Protein AF-A0A6A6E5F9-F1 (afdb_monomer_lite)

InterPro domains:
  IPR011333 SKP1/BTB/POZ domain superfamily [G3DSA:3.30.710.10] (139-233)
  IPR011333 SKP1/BTB/POZ domain superfamily [SSF54695] (147-210)

pLDDT: mean 88.62, std 12.15, range [47.53, 98.0]

Radius of gyration: 28.06 Å; chains: 1; bounding box: 71×44×80 Å

Organism: NCBI:txid1314779

Foldseek 3Di:
DCQADAKFWEQEEQVSPDIDIDRLSLLVVQAVLSVVLLVLLVLVLVLVVVLVVLLVQLVCLAPPNDDLVVNLVRLLVSLLCCQPPRSDVVCNCVSQVVQDDPDDDRNVSSNVVSVVDDSVVSNVNSVVNSVSSVVVVVVLVVVLQVDQSSQVSVSYGYYYPADPLLVVQVRCCSVPVDRDDPALLSLLSNLVVCVVSRRVVSNVVSVVVLLVLLVVLLVVCVVVVHAPVCLQPDPPPPPPPDPDPNVRSSRSNNSLVCSLVVDPPDDPSSVVSNVVSVVVD

Structure (mmCIF, N/CA/C/O backbone):
data_AF-A0A6A6E5F9-F1
#
_entry.id   AF-A0A6A6E5F9-F1
#
loop_
_atom_site.group_PDB
_atom_site.id
_atom_site.type_symbol
_atom_site.label_atom_id
_atom_site.label_alt_id
_atom_site.label_comp_id
_atom_site.label_asym_id
_atom_site.label_entity_id
_atom_site.label_seq_id
_atom_site.pdbx_PDB_ins_code
_atom_site.Cartn_x
_atom_site.Cartn_y
_atom_site.Cartn_z
_atom_site.occupancy
_atom_site.B_iso_or_equiv
_atom_site.auth_seq_id
_atom_site.auth_comp_id
_atom_site.auth_asym_id
_atom_site.auth_atom_id
_atom_site.pdbx_PDB_model_num
ATOM 1 N N . ARG A 1 1 ? -0.246 26.195 3.063 1.00 51.31 1 ARG A N 1
ATOM 2 C CA . ARG A 1 1 ? 0.914 25.319 2.743 1.00 51.31 1 ARG A CA 1
ATOM 3 C C . ARG A 1 1 ? 0.434 24.239 1.773 1.00 51.31 1 ARG A C 1
ATOM 5 O O . ARG A 1 1 ? -0.506 23.540 2.115 1.00 51.31 1 ARG A O 1
ATOM 12 N N . LEU A 1 2 ? 1.016 24.137 0.573 1.00 50.72 2 LEU A N 1
ATOM 13 C CA . LEU A 1 2 ? 0.647 23.155 -0.465 1.00 50.72 2 LEU A CA 1
ATOM 14 C C . LEU A 1 2 ? 1.204 21.756 -0.115 1.00 50.72 2 LEU A C 1
ATOM 16 O O . LEU A 1 2 ? 2.227 21.348 -0.656 1.00 50.72 2 LEU A O 1
ATOM 20 N N . LEU A 1 3 ? 0.565 21.048 0.822 1.00 60.28 3 LEU A N 1
ATOM 21 C CA . LEU A 1 3 ? 0.922 19.682 1.262 1.00 60.28 3 LEU A CA 1
ATOM 22 C C . LEU A 1 3 ? 0.335 18.582 0.346 1.00 60.28 3 LEU A C 1
ATOM 24 O O . LEU A 1 3 ? -0.065 17.528 0.824 1.00 60.28 3 LEU A O 1
ATOM 28 N N . GLN A 1 4 ? 0.201 18.839 -0.957 1.00 73.69 4 GLN A N 1
ATOM 29 C CA . GLN A 1 4 ? -0.592 17.991 -1.862 1.00 73.69 4 GLN A CA 1
ATOM 30 C C . GLN A 1 4 ? 0.088 17.806 -3.222 1.00 73.69 4 GLN A C 1
ATOM 32 O O . GLN A 1 4 ? -0.468 18.154 -4.260 1.00 73.69 4 GLN A O 1
ATOM 37 N N . LYS A 1 5 ? 1.343 17.343 -3.234 1.00 80.50 5 LYS A N 1
ATOM 38 C CA . LYS A 1 5 ? 2.088 17.165 -4.496 1.00 80.50 5 LYS A CA 1
ATOM 39 C C . LYS A 1 5 ? 2.158 15.714 -4.937 1.00 80.50 5 LYS A C 1
ATOM 41 O O . LYS A 1 5 ? 2.185 15.460 -6.140 1.00 80.50 5 LYS A O 1
ATOM 46 N N . THR A 1 6 ? 2.193 14.781 -3.990 1.00 88.81 6 THR A N 1
ATOM 47 C CA . THR A 1 6 ? 2.468 13.382 -4.306 1.00 88.81 6 THR A CA 1
ATOM 48 C C . THR A 1 6 ? 1.309 12.497 -3.885 1.00 88.81 6 THR A C 1
ATOM 50 O O . THR A 1 6 ? 1.035 12.335 -2.699 1.00 88.81 6 THR A O 1
ATOM 53 N N . GLU A 1 7 ? 0.630 11.910 -4.868 1.00 94.25 7 GLU A N 1
ATOM 54 C CA . GLU A 1 7 ? -0.464 10.973 -4.628 1.00 94.25 7 GLU A CA 1
ATOM 55 C C . GLU A 1 7 ? 0.044 9.532 -4.516 1.00 94.25 7 GLU A C 1
ATOM 57 O O . GLU A 1 7 ? 0.772 9.027 -5.377 1.00 94.25 7 GLU A O 1
ATOM 62 N N . HIS A 1 8 ? -0.426 8.833 -3.485 1.00 95.44 8 HIS A N 1
ATOM 63 C CA . HIS A 1 8 ? -0.184 7.413 -3.256 1.00 95.44 8 HIS A CA 1
ATOM 64 C C . HIS A 1 8 ? -1.493 6.642 -3.242 1.00 95.44 8 HIS A C 1
ATOM 66 O O . HIS A 1 8 ? -2.516 7.106 -2.745 1.00 95.44 8 HIS A O 1
ATOM 72 N N . THR A 1 9 ? -1.468 5.422 -3.778 1.00 97.56 9 THR A N 1
ATOM 73 C CA . THR A 1 9 ? -2.647 4.551 -3.766 1.00 97.56 9 THR A CA 1
ATOM 74 C C . THR A 1 9 ? -2.613 3.626 -2.551 1.00 97.56 9 THR A C 1
ATOM 76 O O . THR A 1 9 ? -1.804 2.698 -2.500 1.00 97.56 9 THR A O 1
ATOM 79 N N . ILE A 1 10 ? -3.541 3.794 -1.613 1.00 97.62 10 ILE A N 1
ATOM 80 C CA . ILE A 1 10 ? -3.857 2.755 -0.631 1.00 97.62 10 ILE A CA 1
ATOM 81 C C . ILE A 1 10 ? -4.600 1.630 -1.348 1.00 97.62 10 ILE A C 1
ATOM 83 O O . ILE A 1 10 ? -5.617 1.862 -1.997 1.00 97.62 10 ILE A O 1
ATOM 87 N N . VAL A 1 11 ? -4.108 0.404 -1.220 1.00 97.44 11 VAL A N 1
ATOM 88 C CA . VAL A 1 11 ? -4.733 -0.818 -1.724 1.00 97.44 11 VAL A CA 1
ATOM 89 C C . VAL A 1 11 ? -5.117 -1.688 -0.531 1.00 97.44 11 VAL A C 1
ATOM 91 O O . VAL A 1 11 ? -4.255 -2.039 0.271 1.00 97.44 11 VAL A O 1
ATOM 94 N N . TYR A 1 12 ? -6.395 -2.046 -0.418 1.00 97.31 12 TYR A N 1
ATOM 95 C CA . TYR A 1 12 ? -6.938 -2.692 0.782 1.00 97.31 12 TYR A CA 1
ATOM 96 C C . TYR A 1 12 ? -8.014 -3.741 0.461 1.00 97.31 12 TYR A C 1
ATOM 98 O O . TYR A 1 12 ? -8.420 -3.920 -0.694 1.00 97.31 12 TYR A O 1
ATOM 106 N N . GLY A 1 13 ? -8.473 -4.441 1.501 1.00 96.00 13 GLY A N 1
ATOM 107 C CA . GLY A 1 13 ? -9.420 -5.553 1.416 1.00 96.00 13 GLY A CA 1
ATOM 108 C C . GLY A 1 13 ? -8.744 -6.921 1.228 1.00 96.00 13 GLY A C 1
ATOM 109 O O . GLY A 1 13 ? -7.537 -6.991 0.992 1.00 96.00 13 GLY A O 1
ATOM 110 N N . PRO A 1 14 ? -9.512 -8.023 1.322 1.00 92.69 14 PRO A N 1
ATOM 111 C CA . PRO A 1 14 ? -8.966 -9.385 1.303 1.00 92.69 14 PRO A CA 1
ATOM 112 C C . PRO A 1 14 ? -8.287 -9.745 -0.026 1.00 92.69 14 PRO A C 1
ATOM 114 O O . PRO A 1 14 ? -7.322 -10.501 -0.050 1.00 92.69 14 PRO A O 1
ATOM 117 N N . ASP A 1 15 ? -8.750 -9.173 -1.139 1.00 93.31 15 ASP A N 1
ATOM 118 C CA . ASP A 1 15 ? -8.221 -9.428 -2.480 1.00 93.31 15 ASP A CA 1
ATOM 119 C C . ASP A 1 15 ? -7.336 -8.293 -3.026 1.00 93.31 15 ASP A C 1
ATOM 121 O O . ASP A 1 15 ? -6.855 -8.372 -4.164 1.00 93.31 15 ASP A O 1
ATOM 125 N N . LEU A 1 16 ? -7.109 -7.240 -2.227 1.00 93.75 16 LEU A N 1
ATOM 126 C CA . LEU A 1 16 ? -6.346 -6.047 -2.604 1.00 93.75 16 LEU A CA 1
ATOM 127 C C . LEU A 1 16 ? -6.830 -5.424 -3.932 1.00 93.75 16 LEU A C 1
ATOM 129 O O . LEU A 1 16 ? -6.024 -4.935 -4.736 1.00 93.75 16 LEU A O 1
ATOM 133 N N . LYS A 1 17 ? -8.142 -5.477 -4.211 1.00 95.44 17 LYS A N 1
ATOM 134 C CA . LYS A 1 17 ? -8.734 -4.838 -5.400 1.00 95.44 17 LYS A CA 1
ATOM 135 C C . LYS A 1 17 ? -9.235 -3.425 -5.135 1.00 95.44 17 LYS A C 1
ATO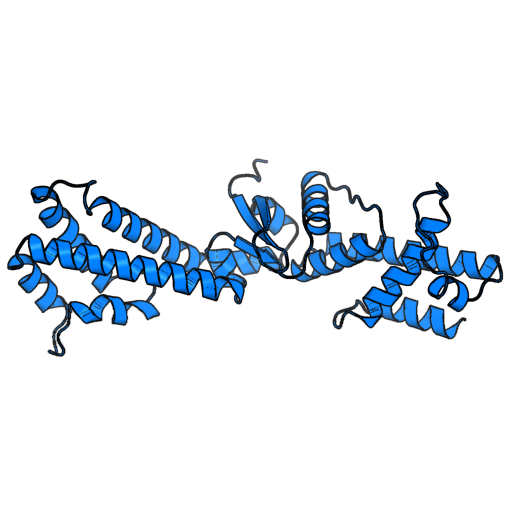M 137 O O . LYS A 1 17 ? -9.228 -2.614 -6.065 1.00 95.44 17 LYS A O 1
ATOM 142 N N . LYS A 1 18 ? -9.641 -3.121 -3.899 1.00 97.06 18 LYS A N 1
ATOM 143 C CA . LYS A 1 18 ? -10.125 -1.790 -3.520 1.00 97.06 18 LYS A CA 1
ATOM 144 C C . LYS A 1 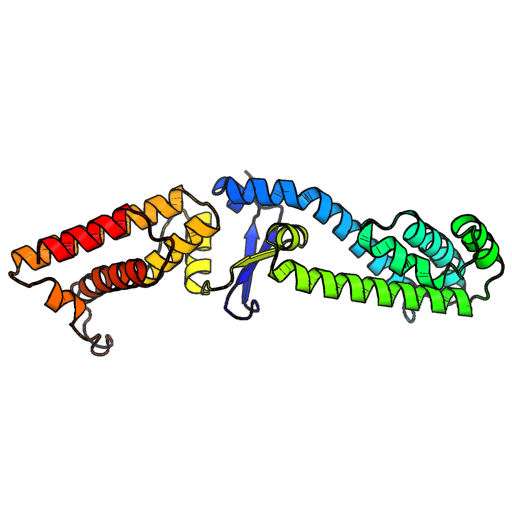18 ? -8.960 -0.814 -3.414 1.00 97.06 18 LYS A C 1
ATOM 146 O O . LYS A 1 18 ? -7.848 -1.197 -3.046 1.00 97.06 18 LYS A O 1
ATOM 151 N N . LYS A 1 19 ? -9.213 0.436 -3.799 1.00 97.75 19 LYS A N 1
ATOM 152 C CA . LYS A 1 19 ? -8.200 1.487 -3.879 1.00 97.75 19 LYS A CA 1
ATOM 153 C C . LYS A 1 19 ? -8.733 2.797 -3.329 1.00 97.75 19 LYS A C 1
ATOM 155 O O . LYS A 1 19 ? -9.915 3.086 -3.485 1.00 97.75 19 LYS A O 1
ATOM 160 N N . HIS A 1 20 ? -7.847 3.582 -2.740 1.00 97.56 20 HIS A N 1
ATOM 161 C CA . HIS A 1 20 ? -8.100 4.967 -2.371 1.00 97.56 20 HIS A CA 1
ATOM 162 C C . HIS A 1 20 ? -6.826 5.783 -2.601 1.00 97.56 20 HIS A C 1
ATOM 164 O O . HIS A 1 20 ? -5.734 5.243 -2.433 1.00 97.56 20 HIS A O 1
ATOM 170 N N . MET A 1 21 ? -6.944 7.039 -3.026 1.00 97.00 21 MET A N 1
ATOM 171 C CA . MET A 1 21 ? -5.784 7.914 -3.228 1.00 97.00 21 MET A CA 1
ATOM 172 C C . MET A 1 21 ? -5.605 8.821 -2.016 1.00 97.00 21 MET A C 1
ATOM 174 O O . MET A 1 21 ? -6.587 9.306 -1.465 1.00 97.00 21 MET A O 1
ATOM 178 N N . ILE A 1 22 ? -4.361 9.029 -1.597 1.00 96.19 22 ILE A N 1
ATOM 179 C CA . ILE A 1 22 ? -4.008 9.925 -0.495 1.00 96.19 22 ILE A CA 1
ATOM 180 C C . ILE A 1 22 ? -2.794 10.765 -0.862 1.00 96.19 22 ILE A C 1
ATOM 182 O O . ILE A 1 22 ? -1.966 10.326 -1.658 1.00 96.19 22 ILE A O 1
ATOM 186 N N . HIS A 1 23 ? -2.650 11.924 -0.228 1.00 95.88 23 HIS A N 1
ATOM 187 C CA . HIS A 1 23 ? -1.420 12.701 -0.313 1.00 95.88 23 HIS A CA 1
ATOM 188 C C . HIS A 1 23 ? -0.379 12.146 0.658 1.00 95.88 23 HIS A C 1
ATOM 190 O O . HIS A 1 23 ? -0.657 11.966 1.848 1.00 95.88 23 HIS A O 1
ATOM 196 N N . LEU A 1 24 ? 0.817 11.874 0.138 1.00 93.62 24 LEU A N 1
ATOM 197 C CA . LEU A 1 24 ? 1.932 11.334 0.907 1.00 93.62 24 LEU A CA 1
ATOM 198 C C . LEU A 1 24 ? 2.290 12.228 2.082 1.00 93.62 24 LEU A C 1
ATOM 200 O O . LEU A 1 24 ? 2.506 11.752 3.192 1.00 93.62 24 LEU A O 1
ATOM 204 N N . GLU A 1 25 ? 2.370 13.525 1.807 1.00 94.69 25 GLU A N 1
ATOM 205 C CA . GLU A 1 25 ? 2.832 14.514 2.763 1.00 94.69 25 GLU A CA 1
ATOM 206 C C . GLU A 1 25 ? 1.919 14.515 3.991 1.00 94.69 25 GLU A C 1
ATOM 208 O O . GLU A 1 25 ? 2.408 14.530 5.115 1.00 94.69 25 GLU A O 1
ATOM 213 N N . LEU A 1 26 ? 0.606 14.378 3.775 1.00 95.06 26 LEU A N 1
ATOM 214 C CA . LEU A 1 26 ? -0.374 14.279 4.850 1.00 95.06 26 LEU A CA 1
ATOM 215 C C . LEU A 1 26 ? -0.167 13.016 5.694 1.00 95.06 26 LEU A C 1
ATOM 217 O O . LEU A 1 26 ? -0.166 13.095 6.916 1.00 95.06 26 LEU A O 1
ATOM 221 N N . LEU A 1 27 ? 0.055 11.856 5.068 1.00 95.75 27 LEU A N 1
ATOM 222 C CA . LEU A 1 27 ? 0.295 10.615 5.811 1.00 95.75 27 LEU A CA 1
ATOM 223 C C . LEU A 1 27 ? 1.588 10.668 6.626 1.00 95.75 27 LEU A C 1
ATOM 225 O O . LEU A 1 27 ? 1.595 10.252 7.781 1.00 95.75 27 LEU A O 1
ATOM 229 N N . CYS A 1 28 ? 2.668 11.186 6.045 1.00 96.25 28 CYS A N 1
ATOM 230 C CA . CYS A 1 28 ? 3.950 11.301 6.733 1.00 96.25 28 CYS A CA 1
ATOM 231 C C . CYS A 1 28 ? 3.922 12.337 7.864 1.00 96.25 28 CYS A C 1
ATOM 233 O O . CYS A 1 28 ? 4.670 12.178 8.822 1.00 96.25 28 CYS A O 1
ATOM 235 N N . CYS A 1 29 ? 3.060 13.361 7.796 1.00 96.06 29 CYS A N 1
ATOM 236 C CA . CYS A 1 29 ? 2.858 14.295 8.908 1.00 96.06 29 CYS A CA 1
ATOM 237 C C . CYS A 1 29 ? 2.288 13.614 10.157 1.00 96.06 29 CYS A C 1
ATOM 239 O O . CYS A 1 29 ? 2.640 14.011 11.260 1.00 96.06 29 CYS A O 1
ATOM 241 N N . TYR A 1 30 ? 1.431 12.604 9.984 1.00 96.88 30 TYR A N 1
ATOM 242 C CA . TYR A 1 30 ? 0.786 11.888 11.089 1.00 96.88 30 TYR A CA 1
ATOM 243 C C . TYR A 1 30 ? 1.482 10.575 11.466 1.00 96.88 30 TYR A C 1
ATOM 245 O O . TYR A 1 30 ? 1.100 9.941 12.443 1.00 96.88 30 TYR A O 1
ATOM 253 N N . SER A 1 31 ? 2.463 10.120 10.682 1.00 97.75 31 SER A N 1
ATOM 254 C CA . SER A 1 31 ? 3.097 8.821 10.892 1.00 97.75 31 SER A CA 1
ATOM 255 C C . SER A 1 31 ? 4.593 8.827 10.604 1.00 97.75 31 SER A C 1
ATOM 257 O O . SER A 1 31 ? 5.034 8.728 9.452 1.00 97.75 31 SER A O 1
ATOM 259 N N . THR A 1 32 ? 5.382 8.812 11.680 1.00 97.50 32 THR A N 1
ATOM 260 C CA . THR A 1 32 ? 6.839 8.621 11.630 1.00 97.50 32 THR A CA 1
ATOM 261 C C . THR A 1 32 ? 7.194 7.284 10.979 1.00 97.50 32 THR A C 1
ATOM 263 O O . THR A 1 32 ? 8.024 7.236 10.071 1.00 97.50 32 THR A O 1
ATOM 266 N N . LYS A 1 33 ? 6.478 6.209 11.339 1.00 97.69 33 LYS A N 1
ATOM 267 C CA . LYS A 1 33 ? 6.657 4.869 10.757 1.00 97.69 33 LYS A CA 1
ATOM 268 C C . LYS A 1 33 ? 6.478 4.871 9.239 1.00 97.69 33 LYS A C 1
ATOM 270 O O . LYS A 1 33 ? 7.272 4.266 8.520 1.00 97.69 33 LYS A O 1
ATOM 275 N N . MET A 1 34 ? 5.440 5.532 8.718 1.00 97.44 34 MET A N 1
ATOM 276 C CA . MET A 1 34 ? 5.273 5.650 7.268 1.00 97.44 34 MET A CA 1
ATOM 277 C C . MET A 1 34 ? 6.386 6.487 6.644 1.00 97.44 34 MET A C 1
ATOM 279 O O . MET A 1 34 ? 6.924 6.067 5.622 1.00 97.44 34 MET A O 1
ATOM 283 N N . SER A 1 35 ? 6.765 7.610 7.259 1.00 97.44 35 SER A N 1
ATOM 284 C CA . SER A 1 35 ? 7.869 8.456 6.786 1.00 97.44 35 SER A CA 1
ATOM 285 C C . SER A 1 35 ? 9.165 7.655 6.591 1.00 97.44 35 SER A C 1
ATOM 287 O O . SER A 1 35 ? 9.761 7.682 5.511 1.00 97.44 35 SER A O 1
ATOM 289 N N . GLU A 1 36 ? 9.541 6.834 7.574 1.00 97.88 36 GLU A N 1
ATOM 290 C CA . GLU A 1 36 ? 10.706 5.945 7.498 1.00 97.88 36 GLU A CA 1
ATOM 291 C C . GLU A 1 36 ? 10.580 4.904 6.382 1.00 97.88 36 GLU A C 1
ATOM 293 O O . GLU A 1 36 ? 11.510 4.708 5.597 1.00 97.88 36 GLU A O 1
ATOM 298 N N . VAL A 1 37 ? 9.417 4.257 6.261 1.00 97.81 37 VAL A N 1
ATOM 299 C CA . VAL A 1 37 ? 9.151 3.284 5.190 1.00 97.81 37 VAL A CA 1
ATOM 300 C C . VAL A 1 37 ? 9.294 3.934 3.810 1.00 97.81 37 VAL A C 1
ATOM 302 O O . VAL A 1 37 ? 9.831 3.314 2.889 1.00 97.81 37 VAL A O 1
ATOM 305 N N . PHE A 1 38 ? 8.831 5.174 3.645 1.00 96.81 38 PHE A N 1
ATOM 306 C CA . PHE A 1 38 ? 8.981 5.927 2.401 1.00 96.81 38 PHE A CA 1
ATOM 307 C C . PHE A 1 38 ? 10.436 6.300 2.120 1.00 96.81 38 PHE A C 1
ATOM 309 O O . PHE A 1 38 ? 10.884 6.119 0.987 1.00 96.81 38 PHE A O 1
ATOM 316 N N . ALA A 1 39 ? 11.186 6.733 3.134 1.00 97.19 39 ALA A N 1
ATOM 317 C CA . ALA A 1 39 ? 12.614 7.006 3.003 1.00 97.19 39 ALA A CA 1
ATOM 318 C C . ALA A 1 39 ? 13.395 5.749 2.575 1.00 97.19 39 ALA A C 1
ATOM 320 O O . ALA A 1 39 ? 14.200 5.797 1.644 1.00 97.19 39 ALA A O 1
ATOM 321 N N . GLN A 1 40 ? 13.095 4.594 3.177 1.00 97.81 40 GLN A N 1
ATOM 322 C CA . GLN A 1 40 ? 13.701 3.306 2.816 1.00 97.81 40 GLN A CA 1
ATOM 323 C C . GLN A 1 40 ? 13.321 2.839 1.401 1.00 97.81 40 GLN A C 1
ATOM 325 O O . GLN A 1 40 ? 14.104 2.167 0.725 1.00 97.81 40 GLN A O 1
ATOM 330 N N . ALA A 1 41 ? 12.117 3.176 0.936 1.00 97.25 41 ALA A N 1
ATOM 331 C CA . ALA A 1 41 ? 11.619 2.792 -0.382 1.00 97.25 41 ALA A CA 1
ATOM 332 C C . ALA A 1 41 ? 12.179 3.652 -1.530 1.00 97.25 41 ALA A C 1
ATOM 334 O O . ALA A 1 41 ? 12.143 3.219 -2.687 1.00 97.25 41 ALA A O 1
ATOM 335 N N . GLU A 1 42 ? 12.703 4.846 -1.243 1.00 96.44 42 GLU A N 1
ATOM 336 C CA . GLU A 1 42 ? 13.095 5.835 -2.253 1.00 96.44 42 GLU A CA 1
ATOM 337 C C . GLU A 1 42 ? 14.171 5.336 -3.242 1.00 96.44 42 GLU A C 1
ATOM 339 O O . GLU A 1 42 ? 13.957 5.455 -4.454 1.00 96.44 42 GLU A O 1
ATOM 344 N N . PRO A 1 43 ? 15.264 4.661 -2.820 1.00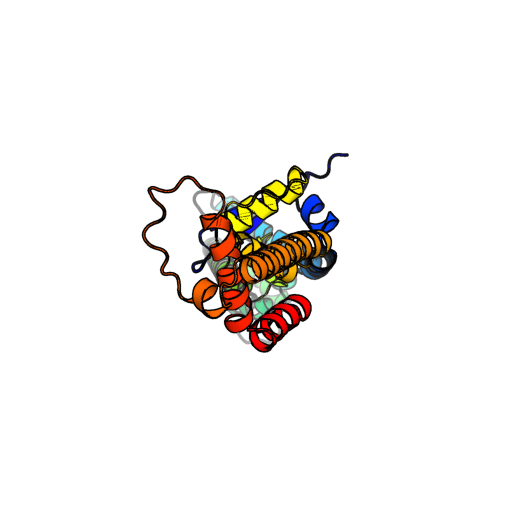 96.62 43 PRO A N 1
ATOM 345 C CA . PRO A 1 43 ? 16.235 4.110 -3.770 1.00 96.62 43 PRO A CA 1
ATOM 346 C C . PRO A 1 43 ? 15.602 3.106 -4.748 1.00 96.62 43 PRO A C 1
ATOM 348 O O . PRO A 1 43 ? 15.895 3.096 -5.946 1.00 96.62 43 PRO A O 1
ATOM 351 N N . GLN A 1 44 ? 14.672 2.274 -4.262 1.00 96.06 44 GLN A N 1
ATOM 352 C CA . GLN A 1 44 ? 13.959 1.316 -5.111 1.00 96.06 44 GLN A CA 1
ATOM 353 C C . GLN A 1 44 ? 12.982 2.015 -6.061 1.00 96.06 44 GLN A C 1
ATOM 355 O O . GLN A 1 44 ? 12.857 1.599 -7.219 1.00 96.06 44 GLN A O 1
ATOM 360 N N . ARG A 1 45 ? 12.321 3.085 -5.604 1.00 95.75 45 ARG A N 1
ATOM 361 C CA . ARG A 1 45 ? 11.443 3.914 -6.437 1.00 95.75 45 ARG A CA 1
ATOM 362 C C . ARG A 1 45 ? 12.211 4.490 -7.623 1.00 95.75 45 ARG A C 1
ATOM 364 O O . ARG A 1 45 ? 11.750 4.353 -8.755 1.00 95.75 45 ARG A O 1
ATOM 371 N N . GLN A 1 46 ? 13.407 5.035 -7.407 1.00 95.94 46 GLN A N 1
ATOM 372 C CA . GLN A 1 46 ? 14.255 5.564 -8.484 1.00 95.94 46 GLN A CA 1
ATOM 373 C C . GLN A 1 46 ? 14.601 4.484 -9.520 1.00 95.94 46 GLN A C 1
ATOM 375 O O . GLN A 1 46 ? 14.402 4.675 -10.726 1.00 95.94 46 GLN A O 1
ATOM 380 N N . CYS A 1 47 ? 15.007 3.298 -9.057 1.00 95.62 47 CYS A N 1
ATOM 381 C CA . CYS A 1 47 ? 15.244 2.147 -9.925 1.00 95.62 47 CYS A CA 1
ATOM 382 C C . CYS A 1 47 ? 13.997 1.749 -10.735 1.00 95.62 47 CYS A C 1
ATOM 384 O O . CYS A 1 47 ? 14.098 1.403 -11.917 1.00 95.62 47 CYS A O 1
ATOM 386 N N . PHE A 1 48 ? 12.807 1.797 -10.131 1.00 94.69 48 PHE A N 1
ATOM 387 C CA . PHE A 1 48 ? 11.552 1.478 -10.812 1.00 94.69 48 PHE A CA 1
ATOM 388 C C . PHE A 1 48 ? 11.114 2.544 -11.804 1.00 94.69 48 PHE A C 1
ATOM 390 O O . PHE A 1 48 ? 10.617 2.185 -12.877 1.00 94.69 48 PHE A O 1
ATOM 397 N N . THR A 1 49 ? 11.320 3.820 -11.495 1.00 95.12 49 THR A N 1
ATOM 398 C CA . THR A 1 49 ? 11.078 4.932 -12.415 1.00 95.12 49 THR A CA 1
ATOM 399 C C . THR A 1 49 ? 11.933 4.768 -13.661 1.00 95.12 49 THR A C 1
ATOM 401 O O . THR A 1 49 ? 11.401 4.771 -14.776 1.00 95.12 49 THR A O 1
ATOM 404 N N . TRP A 1 50 ? 13.224 4.476 -13.493 1.00 95.44 50 TRP A N 1
ATOM 405 C CA . TRP A 1 50 ? 14.097 4.212 -14.628 1.00 95.44 50 TRP A CA 1
ATOM 406 C C . TRP A 1 50 ? 13.690 2.948 -15.401 1.00 95.44 50 TRP A C 1
ATOM 408 O O . TRP A 1 50 ? 13.526 2.995 -16.621 1.00 95.44 50 TRP A O 1
ATOM 418 N N . ALA A 1 51 ? 13.409 1.831 -14.721 1.00 96.06 51 ALA A N 1
ATOM 419 C CA . ALA A 1 51 ? 12.943 0.607 -15.382 1.00 96.06 51 ALA A CA 1
ATOM 420 C C . ALA A 1 51 ? 11.612 0.805 -16.141 1.00 96.06 51 ALA A C 1
ATOM 422 O O . ALA A 1 51 ? 11.380 0.186 -17.186 1.00 96.06 51 ALA A O 1
ATOM 423 N N . LYS A 1 52 ? 10.712 1.655 -15.624 1.00 96.31 52 LYS A N 1
ATOM 424 C CA . LYS A 1 52 ? 9.449 2.037 -16.273 1.00 96.31 52 LYS A CA 1
ATOM 425 C C . LYS A 1 52 ? 9.718 2.856 -17.531 1.00 96.31 52 LYS A C 1
ATOM 427 O O . LYS A 1 52 ? 9.119 2.525 -18.555 1.00 96.31 52 LYS A O 1
ATOM 432 N N . ALA A 1 53 ? 10.597 3.855 -17.452 1.00 96.38 53 ALA A N 1
ATOM 433 C CA . ALA A 1 53 ? 11.006 4.671 -18.590 1.00 96.38 53 ALA A CA 1
ATOM 434 C C . ALA A 1 53 ? 11.623 3.794 -19.685 1.00 96.38 53 ALA A C 1
ATOM 436 O O . ALA A 1 53 ? 11.121 3.777 -20.803 1.00 96.38 53 ALA A O 1
ATOM 437 N N . LEU A 1 54 ? 12.587 2.943 -19.325 1.00 95.88 54 LEU A N 1
ATOM 438 C CA . LEU A 1 54 ? 13.249 2.020 -20.243 1.00 95.88 54 LEU A CA 1
ATOM 439 C C . LEU A 1 54 ? 12.254 1.101 -20.964 1.00 95.88 54 LEU A C 1
ATOM 441 O O . LEU A 1 54 ? 12.280 0.987 -22.187 1.00 95.88 54 LEU A O 1
ATOM 445 N N . ARG A 1 55 ? 11.312 0.491 -20.229 1.00 96.81 55 ARG A N 1
ATOM 446 C CA . ARG A 1 55 ? 10.243 -0.311 -20.846 1.00 96.81 55 ARG A CA 1
ATOM 447 C C . ARG A 1 55 ? 9.375 0.525 -21.791 1.00 96.81 55 ARG A C 1
ATOM 449 O O . ARG A 1 55 ? 8.941 -0.002 -22.811 1.00 96.81 55 ARG A O 1
ATOM 456 N N . SER A 1 56 ? 9.061 1.770 -21.434 1.00 96.69 56 SER A N 1
ATOM 457 C CA . SER A 1 56 ? 8.269 2.665 -22.284 1.00 96.69 56 SER A CA 1
ATOM 458 C C . SER A 1 56 ? 8.995 2.964 -23.593 1.00 96.69 56 SER A C 1
ATOM 460 O O . SER A 1 56 ? 8.393 2.838 -24.655 1.00 96.69 56 SER A O 1
ATOM 462 N N . THR A 1 57 ? 10.297 3.251 -23.524 1.00 95.81 57 THR A N 1
ATOM 463 C CA . THR A 1 57 ? 11.147 3.464 -24.700 1.00 95.81 57 THR A CA 1
ATOM 464 C C . THR A 1 57 ? 11.193 2.216 -25.576 1.00 95.81 57 THR A C 1
ATOM 466 O O . THR A 1 57 ? 10.916 2.302 -26.766 1.00 95.81 57 THR A O 1
ATOM 469 N N . PHE A 1 58 ? 11.426 1.032 -24.996 1.00 95.50 58 PHE A N 1
ATOM 470 C CA . PHE A 1 58 ? 11.368 -0.224 -25.751 1.00 95.50 58 PHE A CA 1
ATOM 471 C C . PHE A 1 58 ? 10.005 -0.445 -26.413 1.00 95.50 58 PHE A C 1
ATOM 473 O O . PHE A 1 58 ? 9.964 -0.849 -27.566 1.00 95.50 58 PHE A O 1
ATOM 480 N N . LYS A 1 59 ? 8.894 -0.147 -25.722 1.00 96.06 59 LYS A N 1
ATOM 481 C CA . LYS A 1 59 ? 7.542 -0.258 -26.291 1.00 96.06 59 LYS A CA 1
ATOM 482 C C . LYS A 1 59 ? 7.363 0.648 -27.511 1.00 96.06 59 LYS A C 1
ATOM 484 O O . LYS A 1 59 ? 6.764 0.217 -28.486 1.00 96.06 59 LYS A O 1
ATOM 489 N N . ALA A 1 60 ? 7.855 1.884 -27.442 1.00 94.75 60 ALA A N 1
ATOM 490 C CA . ALA A 1 60 ? 7.741 2.851 -28.531 1.00 94.75 60 ALA A CA 1
ATOM 491 C C . ALA A 1 60 ? 8.518 2.413 -29.784 1.00 94.75 60 ALA A C 1
ATOM 493 O O . ALA A 1 60 ? 8.102 2.718 -30.895 1.00 94.75 60 ALA A O 1
ATOM 494 N N . LEU A 1 61 ? 9.598 1.644 -29.615 1.00 94.00 61 LEU A N 1
ATOM 495 C CA . LEU A 1 61 ? 10.390 1.090 -30.718 1.00 94.00 61 LEU A CA 1
ATOM 496 C C . LEU A 1 61 ? 9.735 -0.115 -31.412 1.00 94.00 61 LEU A C 1
ATOM 498 O O . LEU A 1 61 ? 10.226 -0.553 -32.452 1.00 94.00 61 LEU A O 1
ATOM 502 N N . LEU A 1 62 ? 8.651 -0.667 -30.857 1.00 92.06 62 LEU A N 1
ATOM 503 C CA . LEU A 1 62 ? 7.936 -1.799 -31.445 1.00 92.06 62 LEU A CA 1
ATOM 504 C C . LEU A 1 62 ? 6.832 -1.331 -32.407 1.00 92.06 62 LEU A C 1
ATOM 506 O O . LEU A 1 62 ? 6.234 -0.273 -32.197 1.00 92.06 62 LEU A O 1
ATOM 510 N N . PRO A 1 63 ? 6.499 -2.120 -33.442 1.00 88.19 63 PRO A N 1
ATOM 511 C CA . PRO A 1 63 ? 5.347 -1.833 -34.289 1.00 88.19 63 PRO A CA 1
ATOM 512 C C . PRO A 1 63 ? 4.034 -1.798 -33.489 1.00 88.19 63 PRO A C 1
ATOM 514 O O . PRO A 1 63 ? 3.894 -2.523 -32.502 1.00 88.19 63 PRO A O 1
ATOM 517 N N . PRO A 1 64 ? 3.056 -0.976 -33.902 1.00 87.06 64 PRO A N 1
ATOM 518 C CA . PRO A 1 64 ? 3.070 -0.101 -35.081 1.00 87.06 64 PRO A CA 1
ATOM 519 C C . PRO A 1 64 ? 3.773 1.253 -34.857 1.00 87.06 64 PRO A C 1
ATOM 521 O O . PRO A 1 64 ? 3.800 2.078 -35.763 1.00 87.06 64 PRO A O 1
ATOM 524 N N . ALA A 1 65 ? 4.323 1.511 -33.667 1.00 82.50 65 ALA A N 1
ATOM 525 C CA . ALA A 1 65 ? 4.728 2.854 -33.252 1.00 82.50 65 ALA A CA 1
ATOM 526 C C . ALA A 1 65 ? 5.959 3.412 -33.991 1.00 82.50 65 ALA A C 1
ATOM 528 O O . ALA A 1 65 ? 6.095 4.628 -34.095 1.00 82.50 65 ALA A O 1
ATOM 529 N N . THR A 1 66 ? 6.837 2.558 -34.530 1.00 84.50 66 THR A N 1
ATOM 530 C CA . THR A 1 66 ? 8.060 2.994 -35.224 1.00 84.50 66 THR A CA 1
ATOM 531 C C . THR A 1 66 ? 8.228 2.296 -36.577 1.00 84.50 66 THR A C 1
ATOM 533 O O . THR A 1 66 ? 8.052 1.084 -36.692 1.00 84.50 66 THR A O 1
ATOM 536 N N . ARG A 1 67 ? 8.609 3.063 -37.613 1.00 79.56 67 ARG A N 1
ATOM 537 C CA . ARG A 1 67 ? 8.987 2.545 -38.944 1.00 79.56 67 ARG A CA 1
ATOM 538 C C . ARG A 1 67 ? 10.325 1.797 -38.871 1.00 79.56 67 ARG A C 1
ATOM 540 O O . ARG A 1 67 ? 11.250 2.235 -38.196 1.00 79.56 67 ARG A O 1
ATOM 547 N N . GLU A 1 68 ? 10.481 0.713 -39.629 1.00 74.62 68 GLU A N 1
ATOM 548 C CA . GLU A 1 68 ? 11.616 -0.222 -39.485 1.00 74.62 68 GLU A CA 1
ATOM 549 C C . GLU A 1 68 ? 13.017 0.405 -39.597 1.00 74.62 68 GLU A C 1
ATOM 551 O O . GLU A 1 68 ? 13.947 -0.037 -38.921 1.00 74.62 68 GLU A O 1
ATOM 556 N N . LYS A 1 69 ? 13.197 1.442 -40.428 1.00 72.81 69 LYS A N 1
ATOM 557 C CA . LYS A 1 69 ? 14.506 2.099 -40.599 1.00 72.81 69 LYS A CA 1
ATOM 558 C C . LYS A 1 69 ? 14.961 2.849 -39.336 1.00 72.81 69 LYS A C 1
ATOM 560 O O . LYS A 1 69 ? 16.158 2.889 -39.072 1.00 72.81 69 LYS A O 1
ATOM 565 N N . THR A 1 70 ? 14.036 3.387 -38.540 1.00 79.81 70 THR A N 1
ATOM 566 C CA . THR A 1 70 ? 14.340 4.159 -37.321 1.00 79.81 70 THR A CA 1
ATOM 567 C C . THR A 1 70 ? 14.663 3.261 -36.124 1.00 79.81 70 THR A C 1
ATOM 569 O O . THR A 1 70 ? 15.416 3.662 -35.237 1.00 79.81 70 THR A O 1
ATOM 572 N N . VAL A 1 71 ? 14.149 2.024 -36.125 1.00 79.31 71 VAL A N 1
ATOM 573 C CA . VAL A 1 71 ? 14.334 1.056 -35.032 1.00 79.31 71 VAL A CA 1
ATOM 574 C C . VAL A 1 71 ? 15.810 0.739 -34.813 1.00 79.31 71 VAL A C 1
ATOM 576 O O . VAL A 1 71 ? 16.257 0.721 -33.674 1.00 79.31 71 VAL A O 1
ATOM 579 N N . LEU A 1 72 ? 16.597 0.529 -35.874 1.00 79.75 72 LEU A N 1
ATOM 580 C CA . LEU A 1 72 ? 17.991 0.095 -35.720 1.00 79.75 72 LEU A CA 1
ATOM 581 C C . LEU A 1 72 ? 18.871 1.160 -35.044 1.00 79.75 72 LEU A C 1
ATOM 583 O O . LEU A 1 72 ? 19.642 0.830 -34.144 1.00 79.75 72 LEU A O 1
ATOM 587 N N . LEU A 1 73 ? 18.713 2.430 -35.433 1.00 86.06 73 LEU A N 1
ATOM 588 C CA . LEU A 1 73 ? 19.503 3.543 -34.894 1.00 86.06 73 LEU A CA 1
ATOM 589 C C . LEU A 1 73 ?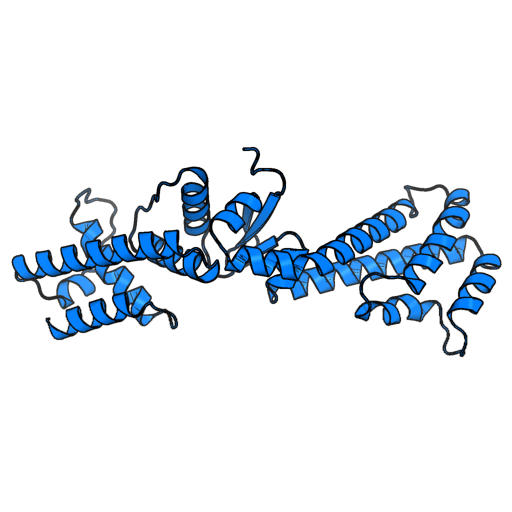 19.208 3.804 -33.410 1.00 86.06 73 LEU A C 1
ATOM 591 O O . LEU A 1 73 ? 20.117 4.135 -32.654 1.00 86.06 73 LEU A O 1
ATOM 595 N N . GLN A 1 74 ? 17.956 3.626 -32.982 1.00 91.12 74 GLN A N 1
ATOM 596 C CA . GLN A 1 74 ? 17.536 3.911 -31.607 1.00 91.12 74 GLN A CA 1
ATOM 597 C C . GLN A 1 74 ? 17.606 2.686 -30.683 1.00 91.12 74 GLN A C 1
ATOM 599 O O . GLN A 1 74 ? 17.948 2.815 -29.507 1.00 91.12 74 GLN A O 1
ATOM 604 N N . ALA A 1 75 ? 17.315 1.484 -31.188 1.00 91.56 75 ALA A N 1
ATOM 605 C CA . ALA A 1 75 ? 17.254 0.276 -30.369 1.00 91.56 75 ALA A CA 1
ATOM 606 C C . ALA A 1 75 ? 18.638 -0.233 -29.963 1.00 91.56 75 ALA A C 1
ATOM 608 O O . ALA A 1 75 ? 18.823 -0.622 -28.813 1.00 91.56 75 ALA A O 1
ATOM 609 N N . ALA A 1 76 ? 19.625 -0.215 -30.864 1.00 89.38 76 ALA A N 1
ATOM 610 C CA . ALA A 1 76 ? 20.967 -0.719 -30.570 1.00 89.38 76 ALA A CA 1
ATOM 611 C C . ALA A 1 76 ? 21.627 -0.053 -29.338 1.00 89.38 76 ALA A C 1
ATOM 613 O O . ALA A 1 76 ? 22.045 -0.789 -28.435 1.00 89.38 76 ALA A O 1
ATOM 614 N N . PRO A 1 77 ? 21.696 1.293 -29.220 1.00 91.19 77 PRO A N 1
ATOM 615 C CA . PRO A 1 77 ? 22.259 1.925 -28.026 1.00 91.19 77 PRO A CA 1
ATOM 616 C C . PRO A 1 77 ? 21.438 1.619 -26.767 1.00 91.19 77 PRO A C 1
ATOM 618 O O . PRO A 1 77 ? 22.022 1.383 -25.711 1.00 91.19 77 PRO A O 1
ATOM 621 N N . LEU A 1 78 ? 20.108 1.534 -26.879 1.00 94.00 78 LEU A N 1
ATOM 622 C CA . LEU A 1 78 ? 19.222 1.217 -25.757 1.00 94.00 78 LEU A CA 1
ATOM 623 C C . LEU A 1 78 ? 19.400 -0.221 -25.247 1.00 94.00 78 LEU A C 1
ATOM 625 O O . LEU A 1 78 ? 19.387 -0.460 -24.041 1.00 94.00 78 LEU A O 1
ATOM 629 N N . ILE A 1 79 ? 19.597 -1.184 -26.153 1.00 92.56 79 ILE A N 1
ATOM 630 C CA . ILE A 1 79 ? 19.898 -2.583 -25.823 1.00 92.56 79 ILE A CA 1
ATOM 631 C C . ILE A 1 79 ? 21.214 -2.654 -25.048 1.00 92.56 79 ILE A C 1
ATOM 633 O O . ILE A 1 79 ? 21.261 -3.260 -23.976 1.00 92.56 79 ILE A O 1
ATOM 637 N N . ILE A 1 80 ? 22.268 -2.006 -25.558 1.00 90.25 80 ILE A N 1
ATOM 638 C CA . ILE A 1 80 ? 23.580 -1.966 -24.897 1.00 90.25 80 ILE A CA 1
ATOM 639 C C . ILE A 1 80 ? 23.445 -1.356 -23.503 1.00 90.25 80 ILE A C 1
ATOM 641 O O . ILE A 1 80 ? 23.959 -1.915 -22.533 1.00 90.25 80 ILE A O 1
ATOM 645 N N . ASP A 1 81 ? 22.745 -0.228 -23.404 1.00 92.06 81 ASP A N 1
ATOM 646 C CA . ASP A 1 81 ? 22.542 0.482 -22.149 1.00 92.06 81 ASP A CA 1
ATOM 647 C C . ASP A 1 81 ? 21.793 -0.366 -21.117 1.00 92.06 81 ASP A C 1
ATOM 649 O O . ASP A 1 81 ? 22.280 -0.572 -20.003 1.00 92.06 81 ASP A O 1
ATOM 653 N N . CYS A 1 82 ? 20.666 -0.954 -21.527 1.00 93.75 82 CYS A N 1
ATOM 654 C CA . CYS A 1 82 ? 19.869 -1.857 -20.706 1.00 93.75 82 CYS A CA 1
ATOM 655 C C . CYS A 1 82 ? 20.722 -3.004 -20.158 1.00 93.75 82 CYS A C 1
ATOM 657 O O . CYS A 1 82 ? 20.614 -3.347 -18.987 1.00 93.75 82 CYS A O 1
ATOM 659 N N . CYS A 1 83 ? 21.594 -3.592 -20.973 1.00 90.06 83 CYS A N 1
ATOM 660 C CA . CYS A 1 83 ? 22.370 -4.761 -20.561 1.00 90.06 83 CYS A CA 1
ATOM 661 C C . CYS A 1 83 ? 23.543 -4.413 -19.649 1.00 90.06 83 CYS A C 1
ATOM 663 O O . CYS A 1 83 ? 23.894 -5.208 -18.777 1.00 90.06 83 CYS A O 1
ATOM 665 N N . LYS A 1 84 ? 24.139 -3.229 -19.822 1.00 90.06 84 LYS A N 1
ATOM 666 C CA . LYS A 1 84 ? 25.251 -2.771 -18.985 1.00 90.06 84 LYS A CA 1
ATOM 667 C C . LYS A 1 84 ? 24.776 -2.200 -17.658 1.00 90.06 84 LYS A C 1
ATOM 669 O O . LYS A 1 84 ? 25.403 -2.446 -16.633 1.00 90.06 84 LYS A O 1
ATOM 674 N N . ARG A 1 85 ? 23.695 -1.420 -17.675 1.00 94.25 85 ARG A N 1
ATOM 675 C CA . ARG A 1 85 ? 23.357 -0.542 -16.555 1.00 94.25 85 ARG A CA 1
ATOM 676 C C . ARG A 1 85 ? 22.006 -0.822 -15.907 1.00 94.25 85 ARG A C 1
ATOM 678 O O . ARG A 1 85 ? 21.666 -0.078 -15.004 1.00 94.25 85 ARG A O 1
ATOM 685 N N . TYR A 1 86 ? 21.270 -1.887 -16.259 1.00 95.81 86 TYR A N 1
ATOM 686 C CA . TYR A 1 86 ? 19.914 -2.122 -15.723 1.00 95.81 86 TYR A CA 1
ATOM 687 C C . TYR A 1 86 ? 19.785 -1.808 -14.211 1.00 95.81 86 TYR A C 1
ATOM 689 O O . TYR A 1 86 ? 20.594 -2.327 -13.427 1.00 95.81 86 TYR A O 1
ATOM 697 N N . PRO A 1 87 ? 18.786 -1.007 -13.780 1.00 95.69 87 PRO A N 1
ATOM 698 C CA . PRO A 1 87 ? 18.685 -0.490 -12.408 1.00 95.69 87 PRO A CA 1
ATOM 699 C C . PRO A 1 87 ? 18.570 -1.540 -11.308 1.00 95.69 87 PRO A C 1
ATOM 701 O O . PRO A 1 87 ? 18.762 -1.215 -10.143 1.00 95.69 87 PRO A O 1
ATOM 704 N N . LEU A 1 88 ? 18.179 -2.768 -11.649 1.00 94.69 88 LEU A N 1
ATOM 705 C CA . LEU A 1 88 ? 17.900 -3.826 -10.683 1.00 94.69 88 LEU A CA 1
ATOM 706 C C . LEU A 1 88 ? 18.936 -4.947 -10.858 1.00 94.69 88 LEU A C 1
ATOM 708 O O . LEU A 1 88 ? 18.787 -5.761 -11.781 1.00 94.69 88 LEU A O 1
ATOM 712 N N . PRO A 1 89 ? 20.000 -4.975 -10.034 1.00 93.88 89 PRO A N 1
ATOM 713 C CA . PRO A 1 89 ? 21.133 -5.878 -10.210 1.00 93.88 89 PRO A CA 1
ATOM 714 C C . PRO A 1 89 ? 20.736 -7.350 -10.308 1.00 93.88 89 PRO A C 1
ATOM 716 O O . PRO A 1 89 ? 21.268 -8.067 -11.152 1.00 93.88 89 PRO A O 1
ATOM 719 N N . GLU A 1 90 ? 19.741 -7.787 -9.534 1.00 94.75 90 GLU A N 1
ATOM 720 C CA . GLU A 1 90 ? 19.311 -9.188 -9.493 1.00 94.75 90 GLU A CA 1
ATOM 721 C C . GLU A 1 90 ? 18.687 -9.684 -10.809 1.00 94.75 90 GLU A C 1
ATOM 723 O O . GLU A 1 90 ? 18.587 -10.887 -11.035 1.00 94.75 90 GLU A O 1
ATOM 728 N N . TYR A 1 91 ? 18.270 -8.778 -11.700 1.00 94.88 91 TYR A N 1
ATOM 729 C CA . TYR A 1 91 ? 17.718 -9.135 -13.010 1.00 94.88 91 TYR A CA 1
ATOM 730 C C . TYR A 1 91 ? 18.713 -8.965 -14.159 1.00 94.88 91 TYR A C 1
ATOM 732 O O . TYR A 1 91 ? 18.398 -9.372 -15.280 1.00 94.88 91 TYR A O 1
ATOM 740 N N . ARG A 1 92 ? 19.903 -8.396 -13.912 1.00 93.44 92 ARG A N 1
ATOM 741 C CA . ARG A 1 92 ? 20.934 -8.209 -14.947 1.00 93.44 92 ARG A CA 1
ATOM 742 C C . ARG A 1 92 ? 21.329 -9.522 -15.629 1.00 93.44 92 ARG A C 1
ATOM 744 O O . ARG A 1 92 ? 21.308 -9.528 -16.860 1.00 93.44 92 ARG A O 1
ATOM 751 N N . PRO A 1 93 ? 21.578 -10.639 -14.910 1.00 91.94 93 PRO A N 1
ATOM 752 C CA . PRO A 1 93 ? 21.946 -11.896 -15.561 1.00 91.94 93 PRO A CA 1
ATOM 753 C C . PRO A 1 93 ? 20.882 -12.365 -16.560 1.00 91.94 93 PRO A C 1
ATOM 755 O O . PRO A 1 93 ? 21.187 -12.658 -17.710 1.00 91.94 93 PRO A O 1
ATOM 758 N N . GLY A 1 94 ? 19.602 -12.319 -16.174 1.00 91.25 94 GLY A N 1
ATOM 759 C CA . GLY A 1 94 ? 18.498 -12.729 -17.049 1.00 91.25 94 GLY A CA 1
ATOM 760 C C . GLY A 1 94 ? 18.236 -11.792 -18.237 1.00 91.25 94 GLY A C 1
ATOM 761 O O . GLY A 1 94 ? 17.550 -12.187 -19.182 1.00 91.25 94 GLY A O 1
ATOM 762 N N . ILE A 1 95 ? 18.729 -10.551 -18.189 1.00 92.19 95 ILE A N 1
ATOM 763 C CA . ILE A 1 95 ? 18.711 -9.610 -19.319 1.00 92.19 95 ILE A CA 1
ATOM 764 C C . ILE A 1 95 ? 19.878 -9.906 -20.272 1.00 92.19 95 ILE A C 1
ATOM 766 O O . ILE A 1 95 ? 19.695 -9.860 -21.487 1.00 92.19 95 ILE A O 1
ATOM 770 N N . GLN A 1 96 ? 21.046 -10.252 -19.729 1.00 89.38 96 GLN A N 1
ATOM 771 C CA . GLN A 1 96 ? 22.264 -10.545 -20.491 1.00 89.38 96 GLN A CA 1
ATOM 772 C C . GLN A 1 96 ? 22.254 -11.935 -21.145 1.00 89.38 96 GLN A C 1
ATOM 774 O O . GLN A 1 96 ? 22.862 -12.102 -22.196 1.00 89.38 96 GLN A O 1
ATOM 779 N N . GLU A 1 97 ? 21.504 -12.887 -20.585 1.00 86.50 97 GLU A N 1
ATOM 780 C CA . GLU A 1 97 ? 21.406 -14.297 -20.996 1.00 86.50 97 GLU A CA 1
ATOM 781 C C . GLU A 1 97 ? 21.321 -14.529 -22.516 1.00 86.50 97 GLU A C 1
ATOM 783 O O . GLU A 1 97 ? 21.992 -15.407 -23.041 1.00 86.50 97 GLU A O 1
ATOM 788 N N . ARG A 1 98 ? 20.537 -13.731 -23.257 1.00 76.50 98 ARG A N 1
ATOM 789 C CA . ARG A 1 98 ? 20.391 -13.897 -24.720 1.00 76.50 98 ARG A CA 1
ATOM 790 C C . ARG A 1 98 ? 21.481 -13.235 -25.559 1.00 76.50 98 ARG A C 1
ATOM 792 O O . ARG A 1 98 ? 21.547 -13.467 -26.762 1.00 76.50 98 ARG A O 1
ATOM 799 N N . LEU A 1 99 ? 22.276 -12.358 -24.963 1.00 70.06 99 LEU A N 1
ATOM 800 C CA . LEU A 1 99 ? 23.351 -11.648 -25.650 1.00 70.06 99 LEU A CA 1
ATOM 801 C C . LEU A 1 99 ? 24.691 -12.361 -25.500 1.00 70.06 99 LEU A C 1
ATOM 803 O O . LEU A 1 99 ? 25.540 -12.292 -26.392 1.00 70.06 99 LEU A O 1
ATOM 807 N N . THR A 1 100 ? 24.858 -13.060 -24.384 1.00 65.31 100 THR A N 1
ATOM 808 C CA . THR A 1 100 ? 25.979 -13.945 -24.118 1.00 65.31 100 THR A CA 1
ATOM 809 C C . THR A 1 100 ? 25.586 -15.373 -24.445 1.00 65.31 100 THR A C 1
ATOM 811 O O . THR A 1 100 ? 25.013 -16.072 -23.617 1.00 65.31 100 THR A O 1
ATOM 814 N N . GLU A 1 101 ? 25.979 -15.856 -25.622 1.00 56.78 101 GLU A N 1
ATOM 815 C CA . GLU A 1 101 ? 26.390 -17.263 -25.675 1.00 56.78 101 GLU A CA 1
ATOM 816 C C . GLU A 1 101 ? 27.511 -17.468 -24.634 1.00 56.78 101 GLU A C 1
ATOM 818 O O . GLU A 1 101 ? 28.190 -16.491 -24.301 1.00 56.78 101 GLU A O 1
ATOM 823 N N . PRO A 1 102 ? 27.728 -18.682 -24.101 1.00 52.91 102 PRO A N 1
ATOM 824 C CA . PRO A 1 102 ? 28.663 -18.951 -22.999 1.00 52.91 102 PRO A CA 1
ATOM 825 C C . PRO A 1 102 ? 30.155 -18.810 -23.392 1.00 52.91 102 PRO A C 1
ATOM 827 O O . PRO A 1 102 ? 30.971 -19.688 -23.132 1.00 52.91 102 PRO A O 1
ATOM 830 N N . LYS A 1 103 ? 30.548 -17.701 -24.029 1.00 55.06 103 LYS A N 1
ATOM 831 C CA . LYS A 1 103 ? 31.926 -17.348 -24.384 1.00 55.06 103 LYS A CA 1
ATOM 832 C C . LYS A 1 103 ? 32.344 -16.059 -23.666 1.00 55.06 103 LYS A C 1
ATOM 834 O O . LYS A 1 103 ? 31.591 -15.092 -23.583 1.00 55.06 103 LYS A O 1
ATOM 839 N N . LYS A 1 104 ? 33.573 -16.077 -23.138 1.00 53.84 104 LYS A N 1
ATOM 840 C CA . LYS A 1 104 ? 34.097 -15.289 -22.002 1.00 53.84 104 LYS A CA 1
ATOM 841 C C . LYS A 1 104 ? 34.056 -13.743 -22.064 1.00 53.84 104 LYS A C 1
ATOM 843 O O . LYS A 1 104 ? 34.370 -13.145 -21.047 1.00 53.84 104 LYS A O 1
ATOM 848 N N . ASN A 1 105 ? 33.619 -13.074 -23.141 1.00 57.91 105 ASN A N 1
ATOM 849 C CA . ASN A 1 105 ? 33.727 -11.601 -23.280 1.00 57.91 105 ASN A CA 1
ATOM 850 C C . ASN A 1 105 ? 32.416 -10.895 -23.696 1.00 57.91 105 ASN A C 1
ATOM 852 O O . ASN A 1 105 ? 32.319 -10.265 -24.744 1.00 57.91 105 ASN A O 1
ATOM 856 N N . ALA A 1 106 ? 31.398 -10.948 -22.838 1.00 58.25 106 ALA A N 1
ATOM 857 C CA . ALA A 1 106 ? 30.033 -10.474 -23.092 1.00 58.25 106 ALA A CA 1
ATOM 858 C C . ALA A 1 106 ? 29.880 -9.065 -23.708 1.00 58.25 106 ALA A C 1
ATOM 860 O O . ALA A 1 106 ? 29.172 -8.883 -24.697 1.00 58.25 106 ALA A O 1
ATOM 861 N N . ALA A 1 107 ? 30.495 -8.041 -23.109 1.00 57.59 107 ALA A N 1
ATOM 862 C CA . ALA A 1 107 ? 30.133 -6.646 -23.377 1.00 57.59 107 ALA A CA 1
ATOM 863 C C . ALA A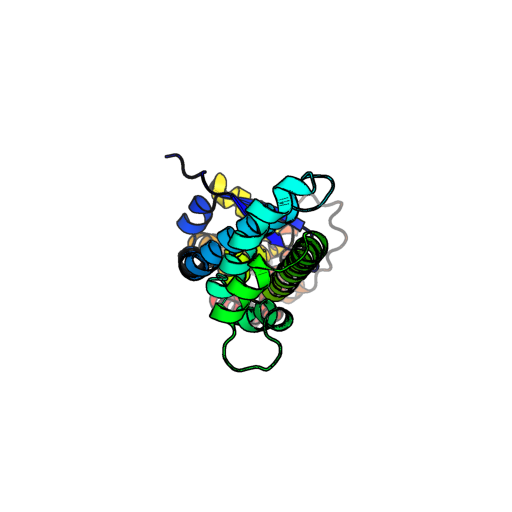 1 107 ? 30.751 -6.067 -24.664 1.00 57.59 107 ALA A C 1
ATOM 865 O O . ALA A 1 107 ? 30.100 -5.269 -25.346 1.00 57.59 107 ALA A O 1
ATOM 866 N N . GLU A 1 108 ? 31.981 -6.467 -24.991 1.00 63.88 108 GLU A N 1
ATOM 867 C CA . GLU A 1 108 ? 32.680 -6.077 -26.225 1.00 63.88 108 GLU A CA 1
ATOM 868 C C . GLU A 1 108 ? 32.041 -6.789 -27.428 1.00 63.88 108 GLU A C 1
ATOM 870 O O . GLU A 1 108 ? 31.715 -6.172 -28.446 1.00 63.88 108 GLU A O 1
ATOM 875 N N . THR A 1 109 ? 31.721 -8.078 -27.255 1.00 64.00 109 THR A N 1
ATOM 876 C CA . THR A 1 109 ? 31.064 -8.903 -28.272 1.00 64.00 109 THR A CA 1
ATOM 877 C C . THR A 1 109 ? 29.662 -8.395 -28.613 1.00 64.00 109 THR A C 1
ATOM 879 O O . THR A 1 109 ? 29.286 -8.425 -29.782 1.00 64.00 109 THR A O 1
ATOM 882 N N . VAL A 1 110 ? 28.902 -7.855 -27.650 1.00 66.62 110 VAL A N 1
ATOM 883 C CA . VAL A 1 110 ? 27.569 -7.271 -27.908 1.00 66.62 110 VAL A CA 1
ATOM 884 C C . VAL A 1 110 ? 27.638 -6.101 -28.889 1.00 66.62 110 VAL A C 1
ATOM 886 O O . VAL A 1 110 ? 26.839 -6.042 -29.820 1.00 66.62 110 VAL A O 1
ATOM 889 N N . ARG A 1 111 ? 28.581 -5.167 -28.704 1.00 67.62 111 ARG A N 1
ATOM 890 C CA . ARG A 1 111 ? 28.704 -3.978 -29.567 1.00 67.62 111 ARG A CA 1
ATOM 891 C C . ARG A 1 111 ? 29.093 -4.350 -30.992 1.00 67.62 111 ARG A C 1
ATOM 893 O O . ARG A 1 111 ? 28.485 -3.845 -31.932 1.00 67.62 111 ARG A O 1
ATOM 900 N N . ILE A 1 112 ? 30.081 -5.232 -31.136 1.00 69.12 112 ILE A N 1
ATOM 901 C CA . ILE A 1 112 ? 30.558 -5.693 -32.443 1.00 69.12 112 ILE A CA 1
ATOM 902 C C . ILE A 1 112 ? 29.447 -6.479 -33.146 1.00 69.12 112 ILE A C 1
ATOM 904 O O . ILE A 1 112 ? 29.107 -6.164 -34.282 1.00 69.12 112 ILE A O 1
ATOM 908 N N . ARG A 1 113 ? 28.781 -7.411 -32.448 1.00 68.00 113 ARG A N 1
ATOM 909 C CA . ARG A 1 113 ? 27.640 -8.152 -33.006 1.00 68.00 113 ARG A CA 1
ATOM 910 C C . ARG A 1 113 ? 26.518 -7.219 -33.446 1.00 68.00 113 ARG A C 1
ATOM 912 O O . ARG A 1 113 ? 26.062 -7.340 -34.574 1.00 68.00 113 ARG A O 1
ATOM 919 N N . LEU A 1 114 ? 26.111 -6.257 -32.614 1.00 69.69 114 LEU A N 1
ATOM 920 C CA . LEU A 1 114 ? 25.023 -5.327 -32.945 1.00 69.69 114 LEU A CA 1
ATOM 921 C C . LEU A 1 114 ? 25.279 -4.500 -34.210 1.00 69.69 114 LEU A C 1
ATOM 923 O O . LEU A 1 114 ? 24.314 -4.168 -34.889 1.00 69.69 114 LEU A O 1
ATOM 927 N N . ARG A 1 115 ? 26.539 -4.209 -34.563 1.00 74.81 115 ARG A N 1
ATOM 928 C CA . ARG A 1 115 ? 26.879 -3.525 -35.825 1.00 74.81 115 ARG A CA 1
ATOM 929 C C . ARG A 1 115 ? 26.684 -4.403 -37.064 1.00 74.81 115 ARG A C 1
ATOM 931 O O . ARG A 1 115 ? 26.420 -3.870 -38.134 1.00 74.81 115 ARG A O 1
ATOM 938 N N . HIS A 1 116 ? 26.783 -5.722 -36.913 1.00 77.62 116 HIS A N 1
ATOM 939 C CA . HIS A 1 116 ? 26.610 -6.697 -37.996 1.00 77.62 116 HIS A CA 1
ATOM 940 C C . HIS A 1 116 ? 25.229 -7.369 -37.994 1.00 77.62 116 HIS A C 1
ATOM 942 O O . HIS A 1 116 ? 24.929 -8.175 -38.872 1.00 77.62 116 HIS A O 1
ATOM 948 N N . LEU A 1 117 ? 24.376 -7.065 -37.011 1.00 77.94 117 LEU A N 1
ATOM 949 C CA . LEU A 1 117 ? 23.047 -7.652 -36.913 1.00 77.94 117 LEU A CA 1
ATOM 950 C C . LEU A 1 117 ? 22.094 -7.037 -37.944 1.00 77.94 117 LEU A C 1
ATOM 952 O O . LEU A 1 117 ? 21.948 -5.820 -38.048 1.00 77.94 117 LEU A O 1
ATOM 956 N N . ASN A 1 118 ? 21.380 -7.904 -38.665 1.00 85.94 118 ASN A N 1
ATOM 957 C CA . ASN A 1 118 ? 20.260 -7.506 -39.512 1.00 85.94 118 ASN A CA 1
ATOM 958 C C . ASN A 1 118 ? 19.203 -6.763 -38.661 1.00 85.94 118 ASN A C 1
ATOM 960 O O . ASN A 1 118 ? 18.970 -7.099 -37.496 1.00 85.94 118 ASN A O 1
ATOM 964 N N . LYS A 1 119 ? 18.523 -5.777 -39.259 1.00 86.38 119 LYS A N 1
ATOM 965 C CA . LYS A 1 119 ? 17.357 -5.066 -38.701 1.00 86.38 119 LYS A CA 1
ATOM 966 C C . LYS A 1 119 ? 16.346 -6.014 -38.064 1.00 86.38 119 LYS A C 1
ATOM 968 O O . LYS A 1 119 ? 15.853 -5.735 -36.973 1.00 86.38 119 LYS A O 1
ATOM 973 N N . HIS A 1 120 ? 16.088 -7.147 -38.717 1.00 87.31 120 HIS A N 1
ATOM 974 C CA . HIS A 1 120 ? 15.207 -8.183 -38.189 1.00 87.31 120 HIS A CA 1
ATOM 975 C C . HIS A 1 120 ? 15.676 -8.694 -36.816 1.00 87.31 120 HIS A C 1
ATOM 977 O O . HIS A 1 120 ? 14.893 -8.762 -35.872 1.00 87.31 120 HIS A O 1
ATOM 983 N N . THR A 1 121 ? 16.971 -8.965 -36.656 1.00 87.00 121 THR A N 1
ATOM 984 C CA . THR A 1 121 ? 17.527 -9.446 -35.390 1.00 87.00 121 THR A CA 1
ATOM 985 C C . THR A 1 121 ? 17.468 -8.381 -34.296 1.00 87.00 121 THR A C 1
ATOM 987 O O . THR A 1 121 ? 17.087 -8.687 -33.168 1.00 87.00 121 THR A O 1
ATOM 990 N N . VAL A 1 122 ? 17.778 -7.117 -34.611 1.00 89.00 122 VAL A N 1
ATOM 991 C CA . VAL A 1 122 ? 17.661 -6.002 -33.647 1.00 89.00 122 VAL A CA 1
ATOM 992 C C . VAL A 1 122 ? 16.221 -5.862 -33.146 1.00 89.00 122 VAL A C 1
ATOM 994 O O . VAL A 1 122 ? 15.989 -5.698 -31.944 1.00 89.00 122 VAL A O 1
ATOM 997 N N . ARG A 1 123 ? 15.242 -5.993 -34.045 1.00 89.62 123 ARG A N 1
ATOM 998 C CA . ARG A 1 123 ? 13.822 -6.018 -33.687 1.00 89.62 123 ARG A CA 1
ATOM 999 C C . ARG A 1 123 ? 13.489 -7.196 -32.768 1.00 89.62 123 ARG A C 1
ATOM 1001 O O . ARG A 1 123 ? 12.934 -6.968 -31.697 1.00 89.62 123 ARG A O 1
ATOM 1008 N N . MET A 1 124 ? 13.904 -8.415 -33.114 1.00 90.06 124 MET A N 1
ATOM 1009 C CA . MET A 1 124 ? 13.697 -9.605 -32.273 1.00 90.06 124 MET A CA 1
ATOM 1010 C C . MET A 1 124 ? 14.284 -9.439 -30.862 1.00 90.06 124 MET A C 1
ATOM 1012 O O . MET A 1 124 ? 13.666 -9.835 -29.871 1.00 90.06 124 MET A O 1
ATOM 1016 N N . PHE A 1 125 ? 15.457 -8.811 -30.738 1.00 91.00 125 PHE A N 1
ATOM 1017 C CA . PHE A 1 125 ? 16.049 -8.490 -29.437 1.00 91.00 125 PHE A CA 1
ATOM 1018 C C . PHE A 1 125 ? 15.250 -7.432 -28.670 1.00 91.00 125 PHE A C 1
ATOM 1020 O O . PHE A 1 125 ? 15.069 -7.562 -27.460 1.00 91.00 125 PHE A O 1
ATOM 1027 N N . THR A 1 126 ? 14.747 -6.412 -29.361 1.00 92.75 126 THR A N 1
ATOM 1028 C CA . THR A 1 126 ? 13.908 -5.353 -28.778 1.00 92.75 126 THR A CA 1
ATOM 1029 C C . THR A 1 126 ? 12.607 -5.941 -28.222 1.00 92.75 126 THR A C 1
ATOM 1031 O O . THR A 1 126 ? 12.250 -5.674 -27.073 1.00 92.75 126 THR A O 1
ATOM 1034 N N . GLU A 1 127 ? 11.938 -6.808 -28.989 1.00 94.06 127 GLU A N 1
ATOM 1035 C CA . GLU A 1 127 ? 10.730 -7.535 -28.576 1.00 94.06 127 GLU A CA 1
ATOM 1036 C C . GLU A 1 127 ? 11.010 -8.451 -27.377 1.00 94.06 127 GLU A C 1
ATOM 1038 O O . GLU A 1 127 ? 10.282 -8.424 -26.379 1.00 94.06 127 GLU A O 1
ATOM 1043 N N . TYR A 1 128 ? 12.112 -9.208 -27.427 1.00 94.00 128 TYR A N 1
ATOM 1044 C CA . TYR A 1 128 ? 12.542 -10.063 -26.323 1.00 94.00 128 TYR A CA 1
ATOM 1045 C C . TYR A 1 128 ? 12.784 -9.268 -25.032 1.00 94.00 128 TYR A C 1
ATOM 1047 O O . TYR A 1 128 ? 12.251 -9.628 -23.977 1.00 94.00 128 TYR A O 1
ATOM 1055 N N . LEU A 1 129 ? 13.558 -8.180 -25.097 1.00 94.88 129 LEU A N 1
ATOM 1056 C CA . LEU A 1 129 ? 13.846 -7.351 -23.927 1.00 94.88 129 LEU A CA 1
ATOM 1057 C C . LEU A 1 129 ? 12.576 -6.711 -23.383 1.00 94.88 129 LEU A C 1
ATOM 1059 O O . LEU A 1 129 ? 12.338 -6.765 -22.177 1.00 94.88 129 LEU A O 1
ATOM 1063 N N . TYR A 1 130 ? 11.714 -6.178 -24.248 1.00 96.38 130 TYR A N 1
ATOM 1064 C CA . TYR A 1 130 ? 10.426 -5.640 -23.828 1.00 96.38 130 TYR A CA 1
ATOM 1065 C C . TYR A 1 130 ? 9.590 -6.687 -23.077 1.00 96.38 130 TYR A C 1
ATOM 1067 O O . TYR A 1 130 ? 9.076 -6.411 -21.984 1.00 96.38 130 TYR A O 1
ATOM 1075 N N . ALA A 1 131 ? 9.505 -7.910 -23.606 1.00 96.38 131 ALA A N 1
ATOM 1076 C CA . ALA A 1 131 ? 8.803 -9.013 -22.963 1.00 96.38 131 ALA A CA 1
ATOM 1077 C C . ALA A 1 131 ? 9.437 -9.388 -21.609 1.00 96.38 131 ALA A C 1
ATOM 1079 O O . ALA A 1 131 ? 8.717 -9.550 -20.617 1.00 96.38 131 ALA A O 1
ATOM 1080 N N . LYS A 1 132 ? 10.773 -9.465 -21.519 1.00 96.00 132 LYS A N 1
ATOM 1081 C CA . LYS A 1 132 ? 11.495 -9.742 -20.264 1.00 96.00 132 LYS A CA 1
ATOM 1082 C C . LYS A 1 132 ? 11.250 -8.643 -19.224 1.00 96.00 132 LYS A C 1
ATOM 1084 O O . LYS A 1 132 ? 10.890 -8.953 -18.090 1.00 96.00 132 LYS A O 1
ATOM 1089 N N . LEU A 1 133 ? 11.333 -7.368 -19.605 1.00 96.25 133 LEU A N 1
ATOM 1090 C CA . LEU A 1 133 ? 11.034 -6.221 -18.737 1.00 96.25 133 LEU A CA 1
ATOM 1091 C C . LEU A 1 133 ? 9.573 -6.222 -18.259 1.00 96.25 133 LEU A C 1
ATOM 1093 O O . LEU A 1 133 ? 9.278 -5.853 -17.116 1.00 96.25 133 LEU A O 1
ATOM 1097 N N . CYS A 1 134 ? 8.638 -6.667 -19.103 1.00 97.19 134 CYS A N 1
ATOM 1098 C CA . CYS A 1 134 ? 7.246 -6.874 -18.710 1.00 97.19 134 CYS A CA 1
ATOM 1099 C C . CYS A 1 134 ? 7.102 -7.987 -17.665 1.00 97.19 134 CYS A C 1
ATOM 1101 O O . CYS A 1 134 ? 6.385 -7.800 -16.678 1.00 97.19 134 CYS A O 1
ATOM 1103 N N . ARG A 1 135 ? 7.803 -9.115 -17.841 1.00 97.25 135 ARG A N 1
ATOM 1104 C CA . ARG A 1 135 ? 7.839 -10.209 -16.856 1.00 97.25 135 ARG A CA 1
ATOM 1105 C C . ARG A 1 135 ? 8.414 -9.730 -15.523 1.00 97.25 135 ARG A C 1
ATOM 1107 O O . ARG A 1 135 ? 7.763 -9.922 -14.502 1.00 97.25 135 ARG A O 1
ATOM 1114 N N . ILE A 1 136 ? 9.537 -9.006 -15.535 1.00 95.88 136 ILE A N 1
ATOM 1115 C CA . ILE A 1 136 ? 10.154 -8.424 -14.329 1.00 95.88 136 ILE A CA 1
ATOM 1116 C C . ILE A 1 136 ? 9.154 -7.536 -13.575 1.00 95.88 136 ILE A C 1
ATOM 1118 O O . ILE A 1 136 ? 8.969 -7.707 -12.370 1.00 95.88 136 ILE A O 1
ATOM 1122 N N . LYS A 1 137 ? 8.434 -6.645 -14.278 1.00 96.00 137 LYS A N 1
ATOM 1123 C CA . LYS A 1 137 ? 7.378 -5.819 -13.661 1.00 96.00 137 LYS A CA 1
ATOM 1124 C C . LYS A 1 137 ? 6.290 -6.668 -13.001 1.00 96.00 137 LYS A C 1
ATOM 1126 O O . LYS A 1 137 ? 5.861 -6.329 -11.902 1.00 96.00 137 LYS A O 1
ATOM 1131 N N . ARG A 1 138 ? 5.808 -7.726 -13.662 1.00 95.88 138 ARG A N 1
ATOM 1132 C CA . ARG A 1 138 ? 4.761 -8.605 -13.105 1.00 95.88 138 ARG A CA 1
ATOM 1133 C C . ARG A 1 138 ? 5.261 -9.322 -11.850 1.00 95.88 138 ARG A C 1
ATOM 1135 O O . ARG A 1 138 ? 4.600 -9.249 -10.820 1.00 95.88 138 ARG A O 1
ATOM 1142 N N . THR A 1 139 ? 6.451 -9.916 -11.909 1.00 95.50 139 THR A N 1
ATOM 1143 C CA . THR A 1 139 ? 7.075 -10.597 -10.766 1.00 95.50 139 THR A CA 1
ATOM 1144 C C . THR A 1 139 ? 7.249 -9.654 -9.578 1.00 95.50 139 THR A C 1
ATOM 1146 O O . THR A 1 139 ? 6.898 -10.009 -8.456 1.00 95.50 139 THR A O 1
ATOM 1149 N N . ARG A 1 140 ? 7.733 -8.428 -9.809 1.00 94.19 140 ARG A N 1
ATOM 1150 C CA . ARG A 1 140 ? 7.887 -7.419 -8.751 1.00 94.19 140 ARG A CA 1
ATOM 1151 C C . ARG A 1 140 ? 6.559 -6.975 -8.163 1.00 94.19 140 ARG A C 1
ATOM 1153 O O . ARG A 1 140 ? 6.429 -6.958 -6.948 1.00 94.19 140 ARG A O 1
ATOM 1160 N N . LYS A 1 141 ? 5.560 -6.702 -9.005 1.00 92.31 141 LYS A N 1
ATOM 1161 C CA . LYS A 1 141 ? 4.211 -6.347 -8.546 1.00 92.31 141 LYS A CA 1
ATOM 1162 C C . LYS A 1 141 ? 3.614 -7.431 -7.642 1.00 92.31 141 LYS A C 1
ATOM 1164 O O . LYS A 1 141 ? 2.915 -7.099 -6.693 1.00 92.31 141 LYS A O 1
ATOM 1169 N N . ASN A 1 142 ? 3.897 -8.703 -7.920 1.00 92.44 142 ASN A N 1
ATOM 1170 C CA . ASN A 1 142 ? 3.460 -9.808 -7.069 1.00 92.44 142 ASN A CA 1
ATOM 1171 C C . ASN A 1 142 ? 4.237 -9.840 -5.745 1.00 92.44 142 ASN A C 1
ATOM 1173 O O . ASN A 1 142 ? 3.618 -9.926 -4.691 1.00 92.44 142 ASN A O 1
ATOM 1177 N N . LYS A 1 143 ? 5.570 -9.688 -5.783 1.00 93.12 143 LYS A N 1
ATOM 1178 C CA . LYS A 1 143 ? 6.408 -9.611 -4.570 1.00 93.12 143 LYS A CA 1
ATOM 1179 C C . LYS A 1 143 ? 6.058 -8.415 -3.677 1.00 93.12 143 LYS A C 1
ATOM 1181 O O . LYS A 1 143 ? 6.128 -8.527 -2.462 1.00 93.12 143 LYS A O 1
ATOM 1186 N N . ALA A 1 144 ? 5.634 -7.301 -4.267 1.00 93.62 144 ALA A N 1
ATOM 1187 C CA . ALA A 1 144 ? 5.212 -6.097 -3.556 1.00 93.62 144 ALA A CA 1
ATOM 1188 C C . ALA A 1 144 ? 3.932 -6.284 -2.724 1.00 93.62 144 ALA A C 1
ATOM 1190 O O . ALA A 1 144 ? 3.583 -5.406 -1.954 1.00 93.62 144 ALA A O 1
ATOM 1191 N N . ARG A 1 145 ? 3.213 -7.406 -2.858 1.00 93.12 145 ARG A N 1
ATOM 1192 C CA . ARG A 1 145 ? 2.070 -7.709 -1.980 1.00 93.12 145 ARG A CA 1
ATOM 1193 C C . ARG A 1 145 ? 2.492 -8.152 -0.581 1.00 93.12 145 ARG A C 1
ATOM 1195 O O . ARG A 1 145 ? 1.707 -7.999 0.341 1.00 93.12 145 ARG A O 1
ATOM 1202 N N . ALA A 1 146 ? 3.691 -8.717 -0.448 1.00 93.56 146 ALA A N 1
ATOM 1203 C CA . ALA A 1 146 ? 4.193 -9.281 0.805 1.00 93.56 146 ALA A CA 1
ATOM 1204 C C . ALA A 1 146 ? 5.202 -8.368 1.519 1.00 93.56 146 ALA A C 1
ATOM 1206 O O . ALA A 1 146 ? 5.547 -8.614 2.666 1.00 93.56 146 ALA A O 1
ATOM 1207 N N . ASP A 1 147 ? 5.702 -7.337 0.838 1.00 96.19 147 ASP A N 1
ATOM 1208 C CA . ASP A 1 147 ? 6.788 -6.484 1.316 1.00 96.19 147 ASP A CA 1
ATOM 1209 C C . ASP A 1 147 ? 6.343 -5.020 1.249 1.00 96.19 147 ASP A C 1
ATOM 1211 O O . ASP A 1 147 ? 6.128 -4.476 0.159 1.00 96.19 147 ASP A O 1
ATOM 1215 N N . ARG A 1 148 ? 6.195 -4.404 2.428 1.00 96.12 148 ARG A N 1
ATOM 1216 C CA . ARG A 1 148 ? 5.706 -3.030 2.596 1.00 96.12 148 ARG A CA 1
ATOM 1217 C C . ARG A 1 148 ? 6.623 -2.020 1.910 1.00 96.12 148 ARG A C 1
ATOM 1219 O O . ARG A 1 148 ? 6.124 -1.160 1.197 1.00 96.12 148 ARG A O 1
ATOM 1226 N N . VAL A 1 149 ? 7.944 -2.159 2.028 1.00 97.44 149 VAL A N 1
ATOM 1227 C CA . VAL A 1 149 ? 8.909 -1.235 1.404 1.00 97.44 149 VAL A CA 1
ATOM 1228 C C . VAL A 1 149 ? 8.823 -1.327 -0.121 1.00 97.44 149 VAL A C 1
ATOM 1230 O O . VAL A 1 149 ? 8.753 -0.311 -0.814 1.00 97.44 149 VAL A O 1
ATOM 1233 N N . ARG A 1 150 ? 8.726 -2.546 -0.668 1.00 96.38 150 ARG A N 1
ATOM 1234 C CA . ARG A 1 150 ? 8.543 -2.742 -2.118 1.00 96.38 150 ARG A CA 1
ATOM 1235 C C . ARG A 1 150 ? 7.197 -2.236 -2.627 1.00 96.38 150 ARG A C 1
ATOM 1237 O O . ARG A 1 150 ? 7.129 -1.757 -3.760 1.00 96.38 150 ARG A O 1
ATOM 1244 N N . ALA A 1 151 ? 6.128 -2.366 -1.842 1.00 96.88 151 ALA A N 1
ATOM 1245 C CA . ALA A 1 151 ? 4.830 -1.780 -2.170 1.00 96.88 151 ALA A CA 1
ATOM 1246 C C . ALA A 1 151 ? 4.940 -0.259 -2.295 1.00 96.88 151 ALA A C 1
ATOM 1248 O O . ALA A 1 151 ? 4.549 0.311 -3.317 1.00 96.88 151 ALA A O 1
ATOM 1249 N N . THR A 1 152 ? 5.562 0.363 -1.296 1.00 96.75 152 THR A N 1
ATOM 1250 C CA . THR A 1 152 ? 5.772 1.806 -1.198 1.00 96.75 152 THR A CA 1
ATOM 1251 C C . THR A 1 152 ? 6.621 2.345 -2.349 1.00 96.75 152 THR A C 1
ATOM 1253 O O . THR A 1 152 ? 6.300 3.386 -2.928 1.00 96.75 152 THR A O 1
ATOM 1256 N N . ALA A 1 153 ? 7.642 1.593 -2.771 1.00 96.06 153 ALA A N 1
ATOM 1257 C CA . ALA A 1 153 ? 8.455 1.914 -3.944 1.00 96.06 153 ALA A CA 1
ATOM 1258 C C . ALA A 1 153 ? 7.652 1.892 -5.263 1.00 96.06 153 ALA A C 1
ATOM 1260 O O . ALA A 1 153 ? 8.059 2.491 -6.257 1.00 96.06 153 ALA A O 1
ATOM 1261 N N . HIS A 1 154 ? 6.502 1.212 -5.289 1.00 94.56 154 HIS A N 1
ATOM 1262 C CA . HIS A 1 154 ? 5.534 1.215 -6.393 1.00 94.56 154 HIS A CA 1
ATOM 1263 C C . HIS A 1 154 ? 4.382 2.213 -6.200 1.00 94.56 154 HIS A C 1
ATOM 1265 O O . HIS A 1 154 ? 3.335 2.060 -6.841 1.00 94.56 154 HIS A O 1
ATOM 1271 N N . ASP A 1 155 ? 4.569 3.190 -5.317 1.00 95.31 155 ASP A N 1
ATOM 1272 C CA . ASP A 1 155 ? 3.597 4.218 -4.950 1.00 95.31 155 ASP A CA 1
ATOM 1273 C C . ASP A 1 155 ? 2.285 3.639 -4.402 1.00 95.31 155 ASP A C 1
ATOM 1275 O O . ASP A 1 155 ? 1.181 4.123 -4.674 1.00 95.31 155 ASP A O 1
ATOM 1279 N N . ARG A 1 156 ? 2.404 2.543 -3.642 1.00 96.38 156 ARG A N 1
ATOM 1280 C CA . ARG A 1 156 ? 1.271 1.822 -3.061 1.00 96.38 156 ARG A CA 1
ATOM 1281 C C . ARG A 1 156 ? 1.482 1.542 -1.589 1.00 96.38 156 ARG A C 1
ATOM 1283 O O . ARG A 1 156 ? 2.545 1.086 -1.193 1.00 96.38 156 ARG A O 1
ATOM 1290 N N . ILE A 1 157 ? 0.420 1.687 -0.817 1.00 97.31 157 ILE A N 1
ATOM 1291 C CA . ILE A 1 157 ? 0.367 1.234 0.572 1.00 97.31 157 ILE A CA 1
ATOM 1292 C C . ILE A 1 157 ? -0.573 0.036 0.597 1.00 97.31 157 ILE A C 1
ATOM 1294 O O . ILE A 1 157 ? -1.704 0.135 0.128 1.00 97.31 157 ILE A O 1
ATOM 1298 N N . VAL A 1 158 ? -0.095 -1.117 1.056 1.00 97.25 158 VAL A N 1
ATOM 1299 C CA . VAL A 1 158 ? -0.859 -2.372 1.035 1.00 97.25 158 VAL A CA 1
ATOM 1300 C C . VAL A 1 158 ? -1.354 -2.663 2.444 1.00 97.25 158 VAL A C 1
ATOM 1302 O O . VAL A 1 158 ? -0.547 -2.854 3.346 1.00 97.25 158 VAL A O 1
ATOM 1305 N N . LEU A 1 159 ? -2.674 -2.690 2.613 1.00 96.81 159 LEU A N 1
ATOM 1306 C CA . LEU A 1 159 ? -3.355 -2.878 3.895 1.00 96.81 159 LEU A CA 1
ATOM 1307 C C . LEU A 1 159 ? -4.310 -4.077 3.805 1.00 96.81 159 LEU A C 1
ATOM 1309 O O . LEU A 1 159 ? -5.517 -3.904 3.590 1.00 96.81 159 LEU A O 1
ATOM 1313 N N . PRO A 1 160 ? -3.783 -5.313 3.893 1.00 94.69 160 PRO A N 1
ATOM 1314 C CA . PRO A 1 160 ? -4.617 -6.504 3.868 1.00 94.69 160 PRO A CA 1
ATOM 1315 C C . PRO A 1 160 ? -5.469 -6.558 5.142 1.00 94.69 160 PRO A C 1
ATOM 1317 O O . PRO A 1 160 ? -5.015 -6.183 6.216 1.00 94.69 160 PRO A O 1
ATOM 1320 N N . GLY A 1 161 ? -6.715 -7.013 5.024 1.00 92.69 161 GLY A N 1
ATOM 1321 C CA . GLY A 1 161 ? -7.612 -7.190 6.175 1.00 92.69 161 GLY A CA 1
ATOM 1322 C C . GLY A 1 161 ? -8.430 -5.959 6.577 1.00 92.69 161 GLY A C 1
ATOM 1323 O O . GLY A 1 161 ? -9.420 -6.110 7.286 1.00 92.69 161 GLY A O 1
ATOM 1324 N N . PHE A 1 162 ? -8.115 -4.766 6.066 1.00 95.81 162 PHE A N 1
ATOM 1325 C CA . PHE A 1 162 ? -8.888 -3.561 6.376 1.00 95.81 162 PHE A CA 1
ATOM 1326 C C . PHE A 1 162 ? -10.034 -3.325 5.386 1.00 95.81 162 PHE A C 1
ATOM 1328 O O . PHE A 1 162 ? -9.894 -3.487 4.167 1.00 95.81 162 PHE A O 1
ATOM 1335 N N . GLY A 1 163 ? -11.195 -2.948 5.927 1.00 95.31 163 GLY A N 1
ATOM 1336 C CA . GLY A 1 163 ? -12.404 -2.645 5.166 1.00 95.31 163 GLY A CA 1
ATOM 1337 C C . GLY A 1 163 ? -12.420 -1.222 4.604 1.00 95.31 163 GLY A C 1
ATOM 1338 O O . GLY A 1 163 ? -11.693 -0.344 5.055 1.00 95.31 163 GLY A O 1
ATOM 1339 N N . SER A 1 164 ? -13.310 -0.974 3.636 1.00 96.62 164 SER A N 1
ATOM 1340 C CA . SER A 1 164 ? -13.477 0.361 3.029 1.00 96.62 164 SER A CA 1
ATOM 1341 C C . SER A 1 164 ? -13.835 1.427 4.051 1.00 96.62 164 SER A C 1
ATOM 1343 O O . SER A 1 164 ? -13.377 2.552 3.929 1.00 96.62 164 SER A O 1
ATOM 1345 N N . ILE A 1 165 ? -14.641 1.065 5.047 1.00 95.31 165 ILE A N 1
ATOM 1346 C CA . ILE A 1 165 ? -15.156 2.010 6.031 1.00 95.31 165 ILE A CA 1
ATOM 1347 C C . ILE A 1 165 ? -14.017 2.528 6.911 1.00 95.31 165 ILE A C 1
ATOM 1349 O O . ILE A 1 165 ? -13.877 3.733 7.050 1.00 95.31 165 ILE A O 1
ATOM 1353 N N . SER A 1 166 ? -13.149 1.646 7.419 1.00 96.00 166 SER A N 1
ATOM 1354 C CA . SER A 1 166 ? -11.987 2.041 8.228 1.00 96.00 166 SER A CA 1
ATOM 1355 C C . SER A 1 166 ? -11.027 2.936 7.444 1.00 96.00 166 SER A C 1
ATOM 1357 O O . SER A 1 166 ? -10.561 3.939 7.974 1.00 96.00 166 SER A O 1
ATOM 1359 N N . ILE A 1 167 ? -10.778 2.617 6.166 1.00 97.31 167 ILE A N 1
ATOM 1360 C CA . ILE A 1 167 ? -9.950 3.460 5.293 1.00 97.31 167 ILE A CA 1
ATOM 1361 C C . ILE A 1 167 ? -10.602 4.830 5.096 1.00 97.31 167 ILE A C 1
ATOM 1363 O O . ILE A 1 167 ? -9.932 5.840 5.263 1.00 97.31 167 ILE A O 1
ATOM 1367 N N . THR A 1 168 ? -11.899 4.892 4.790 1.00 96.50 168 THR A N 1
ATOM 1368 C CA . THR A 1 168 ? -12.611 6.167 4.628 1.00 96.50 168 THR A CA 1
ATOM 1369 C C . THR A 1 168 ? -12.601 6.993 5.915 1.00 96.50 168 THR A C 1
ATOM 1371 O O . THR A 1 168 ? -12.326 8.185 5.842 1.00 96.50 168 THR A O 1
ATOM 1374 N N . SER A 1 169 ? -12.828 6.382 7.082 1.00 96.62 169 SER A N 1
ATOM 1375 C CA . SER A 1 169 ? -12.748 7.066 8.379 1.00 96.62 169 SER A CA 1
ATOM 1376 C C . SER A 1 169 ? -11.346 7.608 8.662 1.00 96.62 169 SER A C 1
ATOM 1378 O O . SER A 1 169 ? -11.225 8.735 9.133 1.00 96.62 169 SER A O 1
ATOM 1380 N N . LEU A 1 170 ? -10.293 6.849 8.332 1.00 97.50 170 LEU A N 1
ATOM 1381 C CA . LEU A 1 170 ? -8.909 7.322 8.416 1.00 97.50 170 LEU A CA 1
ATOM 1382 C C . LEU A 1 170 ? -8.695 8.552 7.529 1.00 97.50 170 LEU A C 1
ATOM 1384 O O . LEU A 1 170 ? -8.158 9.551 7.994 1.00 97.50 170 LEU A O 1
ATOM 1388 N N . ILE A 1 171 ? -9.121 8.491 6.263 1.00 96.81 171 ILE A N 1
ATOM 1389 C CA . ILE A 1 171 ? -8.951 9.613 5.333 1.00 96.81 171 ILE A CA 1
ATOM 1390 C C . ILE A 1 171 ? -9.702 10.831 5.848 1.00 96.81 171 ILE A C 1
ATOM 1392 O O . ILE A 1 171 ? -9.124 11.903 5.967 1.00 96.81 171 ILE A O 1
ATOM 1396 N N . TYR A 1 172 ? -10.964 10.663 6.222 1.00 96.38 172 TYR A N 1
ATOM 1397 C CA . TYR A 1 172 ? -11.767 11.751 6.754 1.00 96.38 172 TYR A CA 1
ATOM 1398 C C . TYR A 1 172 ? -11.097 12.400 7.975 1.00 96.38 172 TYR A C 1
ATOM 1400 O O . TYR A 1 172 ? -10.984 13.621 8.042 1.00 96.38 172 TYR A O 1
ATOM 1408 N N . TRP A 1 173 ? -10.569 11.595 8.901 1.00 97.25 173 TRP A N 1
ATOM 1409 C CA . TRP A 1 173 ? -9.827 12.102 10.053 1.00 97.25 173 TRP A CA 1
ATOM 1410 C C . TRP A 1 173 ? -8.558 12.863 9.649 1.00 97.25 173 TRP A C 1
ATOM 1412 O O . TRP A 1 173 ? -8.323 13.948 10.165 1.00 97.25 173 TRP A O 1
ATOM 1422 N N . MET A 1 174 ? -7.772 12.356 8.696 1.00 96.50 174 MET A N 1
ATOM 1423 C CA . MET A 1 174 ? -6.545 13.028 8.249 1.00 96.50 174 MET A CA 1
ATOM 1424 C C . MET A 1 174 ? -6.810 14.380 7.576 1.00 96.50 174 MET A C 1
ATOM 1426 O O . MET A 1 174 ? -5.992 15.288 7.693 1.00 96.50 174 MET A O 1
ATOM 1430 N N . TYR A 1 175 ? -7.912 14.512 6.833 1.00 95.94 175 TYR A N 1
ATOM 1431 C CA . TYR A 1 175 ? -8.225 15.746 6.104 1.00 95.94 175 TYR A CA 1
ATOM 1432 C C . TYR A 1 175 ? -9.027 16.747 6.936 1.00 95.94 175 TYR A C 1
ATOM 1434 O O . TYR A 1 175 ? -8.810 17.949 6.804 1.00 95.94 175 TYR A O 1
ATOM 1442 N N . GLU A 1 176 ? -9.942 16.278 7.784 1.00 95.75 176 GLU A N 1
ATOM 1443 C CA . GLU A 1 176 ? -10.852 17.150 8.537 1.00 95.75 176 GLU A CA 1
ATOM 1444 C C . GLU A 1 176 ? -10.536 17.239 10.034 1.00 95.75 176 GLU A C 1
ATOM 1446 O O . GLU A 1 176 ? -11.135 18.046 10.744 1.00 95.75 176 GLU A O 1
ATOM 1451 N N . GLY A 1 177 ? -9.642 16.393 10.548 1.00 95.25 177 GLY A N 1
ATOM 1452 C CA . GLY A 1 177 ? -9.308 16.308 11.974 1.00 95.25 177 GLY A CA 1
ATOM 1453 C C . GLY A 1 177 ? -10.427 15.739 12.853 1.00 95.25 177 GLY A C 1
ATOM 1454 O O . GLY A 1 177 ? -10.292 15.693 14.074 1.00 95.25 177 GLY A O 1
ATOM 1455 N N . LYS A 1 178 ? -11.553 15.310 12.266 1.00 94.75 178 LYS A N 1
ATOM 1456 C CA . LYS A 1 178 ? -12.732 14.832 13.002 1.00 94.75 178 LYS A CA 1
ATOM 1457 C C . LYS A 1 178 ? -12.931 13.336 12.823 1.00 94.75 178 LYS A C 1
ATOM 1459 O O . LYS A 1 178 ? -13.109 12.840 11.712 1.00 94.75 178 LYS A O 1
ATOM 1464 N N . LEU A 1 179 ? -12.970 12.616 13.939 1.00 94.25 179 LEU A N 1
ATOM 1465 C CA . LEU A 1 179 ? -13.197 11.177 13.948 1.00 94.25 179 LEU A CA 1
ATOM 1466 C C . LEU A 1 179 ? -14.696 10.852 13.914 1.00 94.25 179 LEU A C 1
ATOM 1468 O O . LEU A 1 179 ? -15.400 11.098 14.892 1.00 94.25 179 LEU A O 1
ATOM 1472 N N . HIS A 1 180 ? -15.157 10.252 12.816 1.00 90.00 180 HIS A N 1
ATOM 1473 C CA . HIS A 1 180 ? -16.541 9.803 12.647 1.00 90.00 180 HIS A CA 1
ATOM 1474 C C . HIS A 1 180 ? -16.621 8.276 12.728 1.00 90.00 180 HIS A C 1
ATOM 1476 O O . HIS A 1 180 ? -15.947 7.569 11.970 1.00 90.00 180 HIS A O 1
ATOM 1482 N N . PHE A 1 181 ? -17.445 7.765 13.644 1.00 88.81 181 PHE A N 1
ATOM 1483 C CA . PHE A 1 181 ? -17.699 6.336 13.801 1.00 88.81 181 PHE A CA 1
ATOM 1484 C C . PHE A 1 181 ? -19.132 6.083 14.278 1.00 88.81 181 PHE A C 1
ATOM 1486 O O . PHE A 1 181 ? -19.600 6.699 15.229 1.00 88.81 181 PHE A O 1
ATOM 1493 N N . ASP A 1 182 ? -19.799 5.125 13.635 1.00 86.75 182 ASP A N 1
ATOM 1494 C CA . ASP A 1 182 ? -21.181 4.749 13.976 1.00 86.75 182 ASP A CA 1
ATOM 1495 C C . ASP A 1 182 ? -21.236 3.604 14.999 1.00 86.75 182 ASP A C 1
ATOM 1497 O O . ASP A 1 182 ? -22.264 3.342 15.614 1.00 86.75 182 ASP A O 1
ATOM 1501 N N . ASN A 1 183 ? -20.136 2.857 15.133 1.00 89.81 183 ASN A N 1
ATOM 1502 C CA . ASN A 1 183 ? -20.071 1.621 15.905 1.00 89.81 183 ASN A CA 1
ATOM 1503 C C . ASN A 1 183 ? -18.664 1.445 16.498 1.00 89.81 183 ASN A C 1
ATOM 1505 O O . ASN A 1 183 ? -17.663 1.640 15.802 1.00 89.81 183 ASN A O 1
ATOM 1509 N N . SER A 1 184 ? -18.594 1.015 17.757 1.00 91.38 184 SER A N 1
ATOM 1510 C CA . SER A 1 184 ? -17.371 0.611 18.461 1.00 91.38 184 SER A CA 1
ATOM 1511 C C . SER A 1 184 ? -16.540 -0.414 17.694 1.00 91.38 184 SER A C 1
ATOM 1513 O O . SER 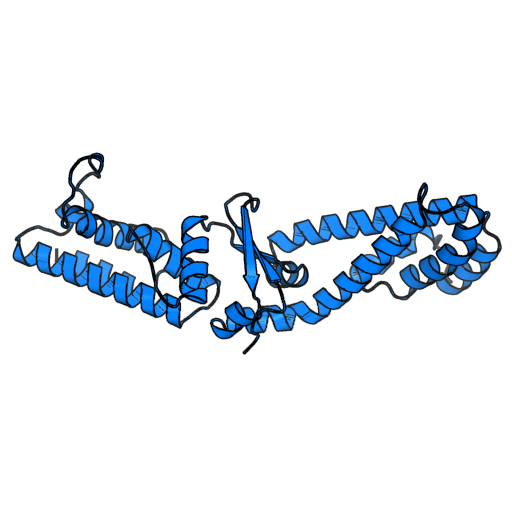A 1 184 ? -15.321 -0.299 17.659 1.00 91.38 184 SER A O 1
ATOM 1515 N N . GLY A 1 185 ? -17.171 -1.369 17.006 1.00 91.94 185 GLY A N 1
ATOM 1516 C CA . GLY A 1 185 ? -16.451 -2.355 16.196 1.00 91.94 185 GLY A CA 1
ATOM 1517 C C . GLY A 1 185 ? -15.632 -1.713 15.072 1.00 91.94 185 GLY A C 1
ATOM 1518 O O . GLY A 1 185 ? -14.510 -2.135 14.797 1.00 91.94 185 GLY A O 1
ATOM 1519 N N . ARG A 1 186 ? -16.149 -0.640 14.457 1.00 92.25 186 ARG A N 1
ATOM 1520 C CA . ARG A 1 186 ? -15.405 0.131 13.446 1.00 92.25 186 ARG A CA 1
ATOM 1521 C C . ARG A 1 186 ? -14.283 0.944 14.080 1.00 92.25 186 ARG A C 1
ATOM 1523 O O . ARG A 1 186 ? -13.228 1.075 13.468 1.00 92.25 186 ARG A O 1
ATOM 1530 N N . LEU A 1 187 ? -14.501 1.450 15.293 1.00 95.06 187 LEU A N 1
ATOM 1531 C CA . LEU A 1 187 ? -13.486 2.173 16.052 1.00 95.06 187 LEU A CA 1
ATOM 1532 C C . LEU A 1 187 ? -12.316 1.252 16.444 1.00 95.06 187 LEU A C 1
ATOM 1534 O O . LEU A 1 187 ? -11.170 1.650 16.281 1.00 95.06 187 LEU A O 1
ATOM 1538 N N . CYS A 1 188 ? -12.578 -0.003 16.829 1.00 94.62 188 CYS A N 1
ATOM 1539 C CA . CYS A 1 188 ? -11.530 -1.009 17.045 1.00 94.62 188 CYS A CA 1
ATOM 1540 C C . CYS A 1 188 ? -10.758 -1.333 15.753 1.00 94.62 188 CYS A C 1
ATOM 1542 O O . CYS A 1 188 ? -9.534 -1.413 15.761 1.00 94.62 188 CYS A O 1
ATOM 1544 N N . GLN A 1 189 ? -11.449 -1.475 14.614 1.00 94.62 189 GLN A N 1
ATOM 1545 C CA . GLN A 1 189 ? -10.776 -1.672 13.319 1.00 94.62 189 GLN A CA 1
ATOM 1546 C C . GLN A 1 189 ? -9.912 -0.467 12.923 1.00 94.62 189 GLN A C 1
ATOM 1548 O O . GLN A 1 189 ? -8.862 -0.640 12.306 1.00 94.62 189 GLN A O 1
ATOM 1553 N N . LEU A 1 190 ? -10.362 0.749 13.244 1.00 96.81 190 LEU A N 1
ATOM 1554 C CA . LEU A 1 190 ? -9.613 1.976 12.991 1.00 96.81 190 LEU A CA 1
ATOM 1555 C C . LEU A 1 190 ? -8.402 2.111 13.918 1.00 96.81 190 LEU A C 1
ATOM 1557 O O . LEU A 1 190 ? -7.355 2.543 13.452 1.00 96.81 190 LEU A O 1
ATOM 1561 N N . LEU A 1 191 ? -8.518 1.682 15.177 1.00 96.69 191 LEU A N 1
ATOM 1562 C CA . LEU A 1 191 ? -7.393 1.567 16.103 1.00 96.69 191 LEU A CA 1
ATOM 1563 C C . LEU A 1 191 ? -6.315 0.633 15.534 1.00 96.69 191 LEU A C 1
ATOM 1565 O O . LEU A 1 191 ? -5.183 1.061 15.343 1.00 96.69 191 LEU A O 1
ATOM 1569 N N . GLY A 1 192 ? -6.681 -0.591 15.135 1.00 95.50 192 GLY A N 1
ATOM 1570 C CA . GLY A 1 192 ? -5.723 -1.520 14.522 1.00 95.50 192 GLY A CA 1
ATOM 1571 C C . GLY A 1 192 ? -5.108 -0.990 13.218 1.00 95.50 192 GLY A C 1
ATOM 1572 O O . GLY A 1 192 ? -3.949 -1.261 12.909 1.00 95.50 192 GLY A O 1
ATOM 1573 N N . LEU A 1 193 ? -5.859 -0.189 12.452 1.00 97.00 193 LEU A N 1
ATOM 1574 C CA . LEU A 1 193 ? -5.350 0.496 11.261 1.00 97.00 193 LEU A CA 1
ATOM 1575 C C . LEU A 1 193 ? -4.342 1.598 11.620 1.00 97.00 193 LEU A C 1
ATOM 1577 O O . LEU A 1 193 ? -3.315 1.724 10.949 1.00 97.00 193 LEU A O 1
ATOM 1581 N N . ALA A 1 194 ? -4.630 2.385 12.657 1.00 97.62 194 ALA A N 1
ATOM 1582 C CA . ALA A 1 194 ? -3.743 3.422 13.166 1.00 97.62 194 ALA A CA 1
ATOM 1583 C C . ALA A 1 194 ? -2.427 2.814 13.668 1.00 97.62 194 ALA A C 1
ATOM 1585 O O . ALA A 1 194 ? -1.364 3.284 13.271 1.00 97.62 194 ALA A O 1
ATOM 1586 N N . ASP A 1 195 ? -2.483 1.706 14.409 1.00 96.62 195 ASP A N 1
ATOM 1587 C CA . ASP A 1 195 ? -1.304 0.970 14.884 1.00 96.62 195 ASP A CA 1
ATOM 1588 C C . ASP A 1 195 ? -0.483 0.378 13.724 1.00 96.62 195 ASP A C 1
ATOM 1590 O O . ASP A 1 195 ? 0.752 0.476 13.671 1.00 96.62 195 ASP A O 1
ATOM 1594 N N . GLU A 1 196 ? -1.157 -0.216 12.732 1.00 96.25 196 GLU A N 1
ATOM 1595 C CA . GLU A 1 196 ? -0.486 -0.781 11.559 1.00 96.25 196 GLU A CA 1
ATOM 1596 C C . GLU A 1 196 ? 0.247 0.310 10.767 1.00 96.25 196 GLU A C 1
ATOM 1598 O O . GLU A 1 196 ? 1.402 0.128 10.347 1.00 96.25 196 GLU A O 1
ATOM 1603 N N . LEU A 1 197 ? -0.373 1.477 10.606 1.00 97.19 197 LEU A N 1
ATOM 1604 C CA . LEU A 1 197 ? 0.254 2.624 9.961 1.00 97.19 197 LEU A CA 1
ATOM 1605 C C . LEU A 1 197 ? 1.286 3.312 10.857 1.00 97.19 197 LEU A C 1
ATOM 1607 O O . LEU A 1 197 ? 2.261 3.815 10.314 1.00 97.19 197 LEU A O 1
ATOM 1611 N N . GLY A 1 198 ? 1.162 3.223 12.181 1.00 97.31 198 GLY A N 1
ATOM 1612 C CA . GLY A 1 198 ? 1.963 3.968 13.152 1.00 97.31 198 GLY A CA 1
ATOM 1613 C C . GLY A 1 198 ? 1.532 5.431 13.213 1.00 97.31 198 GLY A C 1
ATOM 1614 O O . GLY A 1 198 ? 2.362 6.307 12.979 1.00 97.31 198 GLY A O 1
ATOM 1615 N N . ILE A 1 199 ? 0.232 5.672 13.400 1.00 98.00 199 ILE A N 1
ATOM 1616 C CA . ILE A 1 199 ? -0.376 6.990 13.625 1.00 98.00 199 ILE A CA 1
ATOM 1617 C C . ILE A 1 199 ? -0.793 7.055 15.098 1.00 98.00 199 ILE A C 1
ATOM 1619 O O . ILE A 1 199 ? -1.904 6.654 15.447 1.00 98.00 199 ILE A O 1
ATOM 1623 N N . GLU A 1 200 ? 0.113 7.525 15.950 1.00 97.69 200 GLU A N 1
ATOM 1624 C CA . GLU A 1 200 ? -0.035 7.485 17.414 1.00 97.69 200 GLU A CA 1
ATOM 1625 C C . GLU A 1 200 ? -1.219 8.340 17.890 1.00 97.69 200 GLU A C 1
ATOM 1627 O O . GLU A 1 200 ? -2.109 7.822 18.556 1.00 97.69 200 GLU A O 1
ATOM 1632 N N . ASP A 1 201 ? -1.338 9.585 17.416 1.00 97.50 201 ASP A N 1
ATOM 1633 C CA . ASP A 1 201 ? -2.438 10.489 17.797 1.00 97.50 201 ASP A CA 1
ATOM 1634 C C . ASP A 1 201 ? -3.833 9.900 17.518 1.00 97.50 201 ASP A C 1
ATOM 1636 O O . ASP A 1 201 ? -4.781 10.068 18.296 1.00 97.50 201 ASP A O 1
ATOM 1640 N N . LEU A 1 202 ? -3.984 9.202 16.386 1.00 97.62 202 LEU A N 1
ATOM 1641 C CA . LEU A 1 202 ? -5.243 8.551 16.028 1.00 97.62 202 LEU A CA 1
ATOM 1642 C C . LEU A 1 202 ? -5.488 7.319 16.897 1.00 97.62 202 LEU A C 1
ATOM 1644 O O . LEU A 1 202 ? -6.628 7.105 17.319 1.00 97.62 202 LEU A O 1
ATOM 1648 N N . ALA A 1 203 ? -4.449 6.524 17.158 1.00 97.19 203 ALA A N 1
ATOM 1649 C CA . ALA A 1 203 ? -4.537 5.364 18.035 1.00 97.19 203 ALA A CA 1
ATOM 1650 C C . ALA A 1 203 ? -4.959 5.791 19.449 1.00 97.19 203 ALA A C 1
ATOM 1652 O O . ALA A 1 203 ? -5.938 5.259 19.973 1.00 97.19 203 ALA A O 1
ATOM 1653 N N . ASP A 1 204 ? -4.338 6.831 20.003 1.00 96.94 204 ASP A N 1
ATOM 1654 C CA . ASP A 1 204 ? -4.664 7.392 21.316 1.00 96.94 204 ASP A CA 1
ATOM 1655 C C . ASP A 1 204 ? -6.083 7.962 21.362 1.00 96.94 204 ASP A C 1
ATOM 1657 O O . ASP A 1 204 ? -6.844 7.698 22.298 1.00 96.94 204 ASP A O 1
ATOM 1661 N N . THR A 1 205 ? -6.498 8.678 20.313 1.00 96.81 205 THR A N 1
ATOM 1662 C CA . THR A 1 205 ? -7.871 9.193 20.202 1.00 96.81 205 THR A CA 1
ATOM 1663 C C . THR A 1 205 ? -8.895 8.054 20.174 1.00 96.81 205 THR A C 1
ATOM 1665 O O . THR A 1 205 ? -9.935 8.131 20.838 1.00 96.81 205 THR A O 1
ATOM 1668 N N . CYS A 1 206 ? -8.625 6.988 19.412 1.00 96.50 206 CYS A N 1
ATOM 1669 C CA . CYS A 1 206 ? -9.492 5.812 19.359 1.00 96.50 206 CYS A CA 1
ATOM 1670 C C . CYS A 1 206 ? -9.517 5.091 20.711 1.00 96.50 206 CYS A C 1
ATOM 1672 O O . CYS A 1 206 ? -10.593 4.735 21.190 1.00 96.50 206 CYS A O 1
ATOM 1674 N N . MET A 1 207 ? -8.352 4.928 21.340 1.00 96.25 207 MET A N 1
ATOM 1675 C CA . MET A 1 207 ? -8.182 4.273 22.631 1.00 96.25 207 MET A CA 1
ATOM 1676 C C . MET A 1 207 ? -8.947 4.997 23.735 1.00 96.25 207 MET A C 1
ATOM 1678 O O . MET A 1 207 ? -9.720 4.365 24.447 1.00 96.25 207 MET A O 1
ATOM 1682 N N . SER A 1 208 ? -8.789 6.318 23.839 1.00 96.06 208 SER A N 1
ATOM 1683 C CA . SER A 1 208 ? -9.494 7.150 24.816 1.00 96.06 208 SER A CA 1
ATOM 1684 C C . SER A 1 208 ? -11.011 7.045 24.649 1.00 96.06 208 SER A C 1
ATOM 1686 O O . SER A 1 208 ? -11.732 6.816 25.615 1.00 96.06 208 SER A O 1
ATOM 1688 N N . LYS A 1 209 ? -11.518 7.121 23.413 1.00 95.25 209 LYS A N 1
ATOM 1689 C CA . LYS A 1 209 ? -12.960 6.988 23.157 1.00 95.25 209 LYS A CA 1
ATOM 1690 C C . LYS A 1 209 ? -13.490 5.593 23.488 1.00 95.25 209 LYS A C 1
ATOM 1692 O O . LYS A 1 209 ? -14.587 5.486 24.032 1.00 95.25 209 LYS A O 1
ATOM 1697 N N . LEU A 1 210 ? -12.736 4.540 23.165 1.00 94.69 210 LEU A N 1
ATOM 1698 C CA . LEU A 1 210 ? -13.107 3.160 23.489 1.00 94.69 210 LEU A CA 1
ATOM 1699 C C . LEU A 1 210 ? -13.102 2.916 24.999 1.00 94.69 210 LEU A C 1
ATOM 1701 O O . LEU A 1 210 ? -14.063 2.350 25.514 1.00 94.69 210 LEU A O 1
ATOM 1705 N N . SER A 1 211 ? -12.061 3.356 25.708 1.00 94.94 211 SER A N 1
ATOM 1706 C CA . SER A 1 211 ? -11.930 3.147 27.150 1.00 94.94 211 SER A CA 1
ATOM 1707 C C . SER A 1 211 ? -12.982 3.928 27.932 1.00 94.94 211 SER A C 1
ATOM 1709 O O . SER A 1 211 ? -13.663 3.332 28.762 1.00 94.94 211 SER A O 1
ATOM 1711 N N . THR A 1 212 ? -13.207 5.210 27.619 1.00 95.06 212 THR A N 1
ATOM 1712 C CA . THR A 1 212 ? -14.273 6.007 28.248 1.00 95.06 212 THR A CA 1
ATOM 1713 C C . THR A 1 212 ? -15.644 5.382 28.003 1.00 95.06 212 THR A C 1
ATOM 1715 O O . THR A 1 212 ? -16.404 5.187 28.945 1.00 95.06 212 THR A O 1
ATOM 1718 N N . ALA A 1 213 ? -15.949 4.982 26.764 1.00 92.94 213 ALA A N 1
ATOM 1719 C CA . ALA A 1 213 ? -17.235 4.359 26.458 1.00 92.94 213 ALA A CA 1
ATOM 1720 C C . ALA A 1 213 ? -17.421 2.997 27.155 1.00 92.94 213 ALA A C 1
ATOM 1722 O O . ALA A 1 213 ? -18.541 2.659 27.540 1.00 92.94 213 ALA A O 1
ATOM 1723 N N . ALA A 1 214 ? -16.347 2.220 27.329 1.00 92.12 214 ALA A N 1
ATOM 1724 C CA . ALA A 1 214 ? -16.377 0.960 28.066 1.00 92.12 214 ALA A CA 1
ATOM 1725 C C . ALA A 1 214 ? -16.617 1.177 29.563 1.00 92.12 214 ALA A C 1
ATOM 1727 O O . ALA A 1 214 ? -17.504 0.543 30.129 1.00 92.12 214 ALA A O 1
ATOM 1728 N N . ILE A 1 215 ? -15.862 2.090 30.182 1.00 93.06 215 ILE A N 1
ATOM 1729 C CA . ILE A 1 215 ? -15.985 2.432 31.604 1.00 93.06 215 ILE A CA 1
ATOM 1730 C C . ILE A 1 215 ? -17.397 2.942 31.894 1.00 93.06 215 ILE A C 1
ATOM 1732 O O . ILE A 1 215 ? -18.053 2.420 32.792 1.00 93.06 215 ILE A O 1
ATOM 1736 N N . ASP A 1 216 ? -17.906 3.872 31.082 1.00 93.25 216 ASP A N 1
ATOM 1737 C CA . ASP A 1 216 ? -19.268 4.397 31.211 1.00 93.25 216 ASP A CA 1
ATOM 1738 C C . ASP A 1 216 ? -20.322 3.289 31.094 1.00 93.25 216 ASP A C 1
ATOM 1740 O O . ASP A 1 216 ? -21.313 3.283 31.826 1.00 93.25 216 ASP A O 1
ATOM 1744 N N . ALA A 1 217 ? -20.141 2.348 30.161 1.00 91.12 217 ALA A N 1
ATOM 1745 C CA . ALA A 1 217 ? -21.071 1.239 29.974 1.00 91.12 217 ALA A CA 1
ATOM 1746 C C . ALA A 1 217 ? -21.055 0.262 31.162 1.00 91.12 217 ALA A C 1
ATOM 1748 O O . ALA A 1 217 ? -22.124 -0.164 31.602 1.00 91.12 217 ALA A O 1
ATOM 1749 N N . ILE A 1 218 ? -19.874 -0.054 31.701 1.00 90.31 218 ILE A N 1
ATOM 1750 C CA . ILE A 1 218 ? -19.706 -0.942 32.862 1.00 90.31 218 ILE A CA 1
ATOM 1751 C C . ILE A 1 218 ? -20.279 -0.288 34.121 1.00 90.31 218 ILE A C 1
ATOM 1753 O O . ILE A 1 218 ? -21.108 -0.888 34.799 1.00 90.31 218 ILE A O 1
ATOM 1757 N N . GLN A 1 219 ? -19.904 0.962 34.407 1.00 92.31 219 GLN A N 1
ATOM 1758 C CA . GLN A 1 219 ? -20.385 1.684 35.586 1.00 92.31 219 GLN A CA 1
ATOM 1759 C C . GLN A 1 219 ? -21.908 1.799 35.588 1.00 92.31 219 GLN A C 1
ATOM 1761 O O . GLN A 1 219 ? -22.541 1.529 36.605 1.00 92.31 219 GLN A O 1
ATOM 1766 N N . ARG A 1 220 ? -22.514 2.126 34.439 1.00 90.19 220 ARG A N 1
ATOM 1767 C CA . ARG A 1 220 ? -23.977 2.196 34.333 1.00 90.19 220 ARG A CA 1
ATOM 1768 C C . ARG A 1 220 ? -24.639 0.837 34.539 1.00 90.19 220 ARG A C 1
ATOM 1770 O O . ARG A 1 220 ? -25.618 0.756 35.274 1.00 90.19 220 ARG A O 1
ATOM 1777 N N . SER A 1 221 ? -24.091 -0.230 33.957 1.00 89.94 221 SER A N 1
ATOM 1778 C CA . SER A 1 221 ? -24.600 -1.591 34.185 1.00 89.94 221 SER A CA 1
ATOM 1779 C C . SER A 1 221 ? -24.558 -1.974 35.663 1.00 89.94 221 SER A C 1
ATOM 1781 O O . SER A 1 221 ? -25.526 -2.531 36.178 1.00 89.94 221 SER A O 1
ATOM 1783 N N . ASN A 1 222 ? -23.482 -1.602 36.360 1.00 89.75 222 ASN A N 1
ATOM 1784 C CA . ASN A 1 222 ? -23.345 -1.839 37.794 1.00 89.75 222 ASN A CA 1
ATOM 1785 C C . ASN A 1 222 ? -24.386 -1.043 38.594 1.00 89.75 222 ASN A C 1
ATOM 1787 O O . ASN A 1 222 ? -24.999 -1.597 39.503 1.00 89.75 222 ASN A O 1
ATOM 1791 N N . THR A 1 223 ? -24.659 0.218 38.231 1.00 93.50 223 THR A N 1
ATOM 1792 C CA . THR A 1 223 ? -25.721 1.010 38.883 1.00 93.50 223 THR A CA 1
ATOM 1793 C C . THR A 1 223 ? -27.129 0.470 38.623 1.00 93.50 223 THR A C 1
ATOM 1795 O O . THR A 1 223 ? -28.007 0.632 39.463 1.00 93.50 223 THR A O 1
ATOM 1798 N N . GLU A 1 224 ? -27.348 -0.199 37.489 1.00 92.38 224 GLU A N 1
ATOM 1799 C CA . GLU A 1 224 ? -28.621 -0.843 37.129 1.00 92.38 224 GLU A CA 1
ATOM 1800 C C . GLU A 1 224 ? -28.764 -2.260 37.732 1.00 92.38 224 GLU A C 1
ATOM 1802 O O . GLU A 1 224 ? -29.781 -2.924 37.525 1.00 92.38 224 GLU A O 1
ATOM 1807 N N . GLY A 1 225 ? -27.760 -2.751 38.473 1.00 91.81 225 GLY A N 1
ATOM 1808 C CA . GLY A 1 225 ? -27.757 -4.102 39.045 1.00 91.81 225 GLY A CA 1
ATOM 1809 C C . GLY A 1 225 ? -27.668 -5.213 37.991 1.00 91.81 225 GLY A C 1
ATOM 1810 O O . GLY A 1 225 ? -28.091 -6.345 38.228 1.00 91.81 225 GLY A O 1
ATOM 1811 N N . HIS A 1 226 ? -27.170 -4.901 36.794 1.00 89.25 226 HIS A N 1
ATOM 1812 C CA . HIS A 1 226 ? -26.987 -5.861 35.712 1.00 89.25 226 HIS A CA 1
ATOM 1813 C C . HIS A 1 226 ? -25.558 -6.409 35.712 1.00 89.25 226 HIS A C 1
ATOM 1815 O O . HIS A 1 226 ? -24.596 -5.649 35.610 1.00 89.25 226 HIS A O 1
ATOM 1821 N N . CYS A 1 227 ? -25.422 -7.739 35.761 1.00 87.12 227 CYS A N 1
ATOM 1822 C CA . CYS A 1 227 ? -24.128 -8.409 35.647 1.00 87.12 227 CYS A CA 1
ATOM 1823 C C . CYS A 1 227 ? -23.530 -8.257 34.236 1.00 87.12 227 CYS A C 1
ATOM 1825 O O . CYS A 1 227 ? -24.255 -8.208 33.234 1.00 87.12 227 CYS A O 1
ATOM 1827 N N . LEU A 1 228 ? -22.193 -8.252 34.149 1.00 87.88 228 LEU A N 1
ATOM 1828 C CA . LEU A 1 228 ? -21.450 -8.166 32.883 1.00 87.88 228 LEU A CA 1
ATOM 1829 C C . LEU A 1 228 ? -21.879 -9.249 31.883 1.00 87.88 228 LEU A C 1
ATOM 1831 O O . LEU A 1 228 ? -21.988 -8.987 30.685 1.00 87.88 228 LEU A O 1
ATOM 1835 N N . HIS A 1 229 ? -22.185 -10.449 32.377 1.00 86.81 229 HIS A N 1
ATOM 1836 C CA . HIS A 1 229 ? -22.664 -11.565 31.565 1.00 86.81 229 HIS A CA 1
ATOM 1837 C C . HIS A 1 229 ? -23.876 -11.172 30.710 1.00 86.81 229 HIS A C 1
ATOM 1839 O O . HIS A 1 229 ? -23.903 -11.412 29.504 1.00 86.81 229 HIS A O 1
ATOM 1845 N N . ARG A 1 230 ? -24.832 -10.436 31.292 1.00 86.62 230 ARG A N 1
ATOM 1846 C CA . ARG A 1 230 ? -26.034 -9.974 30.588 1.00 86.62 230 ARG A CA 1
ATOM 1847 C C . ARG A 1 230 ? -25.713 -8.974 29.472 1.00 86.62 230 ARG A C 1
ATOM 1849 O O . ARG A 1 230 ? -26.420 -8.941 28.461 1.00 86.62 230 ARG A O 1
ATOM 1856 N N . LEU A 1 231 ? -24.651 -8.175 29.615 1.00 84.75 231 LEU A N 1
ATOM 1857 C CA . LEU A 1 231 ? -24.178 -7.271 28.558 1.00 84.75 231 LEU A CA 1
ATOM 1858 C C . LEU A 1 231 ? -23.574 -8.030 27.372 1.00 84.75 231 LEU A C 1
ATOM 1860 O O . LEU A 1 231 ? -23.766 -7.611 26.230 1.00 84.75 231 LEU A O 1
ATOM 1864 N N . LEU A 1 232 ? -22.868 -9.133 27.632 1.00 86.62 232 LEU A N 1
ATOM 1865 C CA . LEU A 1 232 ? -22.207 -9.941 26.602 1.00 86.62 232 LEU A CA 1
ATOM 1866 C C . LEU A 1 232 ? -23.184 -10.880 25.877 1.00 86.62 232 LEU A C 1
ATOM 1868 O O . LEU A 1 232 ? -23.096 -11.034 24.653 1.00 86.62 232 LEU A O 1
ATOM 1872 N N . GLU A 1 233 ? -24.128 -11.466 26.617 1.00 84.88 233 GLU A N 1
ATOM 1873 C CA . GLU A 1 233 ? -25.071 -12.462 26.103 1.00 84.88 233 GLU A CA 1
ATOM 1874 C C . GLU A 1 233 ? -26.226 -11.887 25.300 1.00 84.88 233 GLU A C 1
ATOM 1876 O O . GLU A 1 233 ? -26.777 -12.620 24.484 1.00 84.88 233 GLU A O 1
ATOM 1881 N N . THR A 1 234 ? -26.604 -10.613 25.500 1.00 73.06 234 THR A N 1
ATOM 1882 C CA . THR A 1 234 ? -27.776 -10.051 24.808 1.00 73.06 234 THR A CA 1
ATOM 1883 C C . THR A 1 234 ? -27.586 -10.240 23.290 1.00 73.06 234 THR A C 1
ATOM 1885 O O . THR A 1 234 ? -26.684 -9.616 22.709 1.00 73.06 234 THR A O 1
ATOM 1888 N N . PRO A 1 235 ? -28.390 -11.099 22.627 1.00 63.69 235 PRO A N 1
ATOM 1889 C CA . PRO A 1 235 ? -28.295 -11.288 21.190 1.00 63.69 235 PRO A CA 1
ATOM 1890 C C . PRO A 1 235 ? -28.554 -9.942 20.521 1.00 63.69 235 PRO A C 1
ATOM 1892 O O . PRO A 1 235 ? -29.402 -9.175 20.985 1.00 63.69 235 PRO A O 1
ATOM 1895 N N . GLN A 1 236 ? -27.832 -9.635 19.442 1.00 60.94 236 GLN A N 1
ATOM 1896 C CA . GLN A 1 236 ? -28.220 -8.543 18.548 1.00 60.94 236 GLN A CA 1
ATOM 1897 C C . GLN A 1 236 ? -29.531 -8.966 17.875 1.00 60.94 236 GLN A C 1
ATOM 1899 O O . GLN A 1 236 ? -29.523 -9.451 16.752 1.00 60.94 236 GLN A O 1
ATOM 1904 N N . ALA A 1 237 ? -30.652 -8.869 18.589 1.00 55.38 237 ALA A N 1
ATOM 1905 C CA . ALA A 1 237 ? -31.961 -8.924 17.969 1.00 55.38 237 ALA A CA 1
ATOM 1906 C C . ALA A 1 237 ? -32.011 -7.751 16.984 1.00 55.38 237 ALA A C 1
ATOM 1908 O O . ALA A 1 237 ? -31.674 -6.625 17.363 1.00 55.38 237 ALA A O 1
ATOM 1909 N N . ASP A 1 238 ? -32.306 -8.063 15.723 1.00 53.75 238 ASP A N 1
ATOM 1910 C CA . ASP A 1 238 ? -32.128 -7.211 14.550 1.00 53.75 238 ASP A CA 1
ATOM 1911 C C . ASP A 1 238 ? -32.400 -5.731 14.845 1.00 53.75 238 ASP A C 1
ATOM 1913 O O . ASP A 1 238 ? -33.518 -5.321 15.159 1.00 53.75 238 ASP A O 1
ATOM 1917 N N . ALA A 1 239 ? -31.337 -4.925 14.767 1.00 52.88 239 ALA A N 1
ATOM 1918 C CA . ALA A 1 239 ? -31.267 -3.524 15.192 1.00 52.88 239 ALA A CA 1
ATOM 1919 C C . ALA A 1 239 ? -32.098 -2.550 14.325 1.00 52.88 239 ALA A C 1
ATOM 1921 O O . ALA A 1 239 ? -31.818 -1.354 14.274 1.00 52.88 239 ALA A O 1
ATOM 1922 N N . SER A 1 240 ? -33.117 -3.051 13.633 1.00 56.25 240 SER A N 1
ATOM 1923 C CA . SER A 1 240 ? -33.908 -2.330 12.640 1.00 56.25 240 SER A CA 1
ATOM 1924 C C . SER A 1 240 ? -34.962 -1.396 13.247 1.00 56.25 240 SER A C 1
ATOM 1926 O O . SER A 1 240 ? -35.513 -0.583 12.514 1.00 56.25 240 SER A O 1
ATOM 1928 N N . SER A 1 241 ? -35.288 -1.499 14.545 1.00 52.38 241 SER A N 1
ATOM 1929 C CA . SER A 1 241 ? -36.514 -0.874 15.086 1.00 52.38 241 SER A CA 1
ATOM 1930 C C . SER A 1 241 ? -36.399 -0.110 16.414 1.00 52.38 241 SER A C 1
ATOM 1932 O O . SER A 1 241 ? -37.402 0.431 16.870 1.00 52.38 241 SER A O 1
ATOM 1934 N N . MET A 1 242 ? -35.219 0.021 17.032 1.00 51.22 242 MET A N 1
ATOM 1935 C CA . MET A 1 242 ? -35.080 0.734 18.317 1.00 51.22 242 MET A CA 1
ATOM 1936 C C . MET A 1 242 ? -34.046 1.864 18.236 1.00 51.22 242 MET A C 1
ATOM 1938 O O . MET A 1 242 ? -32.854 1.675 18.467 1.00 51.22 242 MET A O 1
ATOM 1942 N N . SER A 1 243 ? -34.536 3.070 17.937 1.00 47.53 243 SER A N 1
ATOM 1943 C CA . SER A 1 243 ? -33.799 4.346 17.884 1.00 47.53 243 SER A CA 1
ATOM 1944 C C . SER A 1 243 ? -33.403 4.870 19.283 1.00 47.53 243 SER A C 1
ATOM 1946 O O . SER A 1 243 ? -33.688 6.013 19.643 1.00 47.53 243 SER A O 1
ATOM 1948 N N . GLY A 1 244 ? -32.765 4.038 20.112 1.00 54.81 244 GLY A N 1
ATOM 1949 C CA . GLY A 1 244 ? -32.446 4.368 21.503 1.00 54.81 244 GLY A CA 1
ATOM 1950 C C . GLY A 1 244 ? -30.970 4.183 21.856 1.00 54.81 244 GLY A C 1
ATOM 1951 O O . GLY A 1 244 ? -30.424 3.091 21.725 1.00 54.81 244 GLY A O 1
ATOM 1952 N N . SER A 1 245 ? -30.358 5.236 22.411 1.00 59.66 245 SER A N 1
ATOM 1953 C CA . SER A 1 245 ? -28.995 5.344 22.989 1.00 59.66 245 SER A CA 1
ATOM 1954 C C . SER A 1 245 ? -28.471 4.124 23.789 1.00 59.66 245 SER A C 1
ATOM 1956 O O . SER A 1 245 ? -27.261 3.963 23.963 1.00 59.66 245 SER A O 1
ATOM 1958 N N . SER A 1 246 ? -29.345 3.240 24.279 1.00 56.78 246 SER A N 1
ATOM 1959 C CA . SER A 1 246 ? -28.969 2.024 25.013 1.00 56.78 246 SER A CA 1
ATOM 1960 C C . SER A 1 246 ? -28.368 0.920 24.120 1.00 56.78 246 SER A C 1
ATOM 1962 O O . SER A 1 246 ? -27.400 0.269 24.517 1.00 56.78 246 SER A O 1
ATOM 1964 N N . ALA A 1 247 ? -28.844 0.753 22.877 1.00 59.31 247 ALA A N 1
ATOM 1965 C CA . ALA A 1 247 ? -28.345 -0.289 21.966 1.00 59.31 247 ALA A CA 1
ATOM 1966 C C . ALA A 1 247 ? -26.879 -0.060 21.544 1.00 59.31 247 ALA A C 1
ATOM 1968 O O . ALA A 1 247 ? -26.096 -1.003 21.401 1.00 59.31 247 ALA A O 1
ATOM 1969 N N . SER A 1 248 ? -26.481 1.210 21.426 1.00 67.75 248 SER A N 1
ATOM 1970 C CA . SER A 1 248 ? -25.098 1.598 21.132 1.00 67.75 248 SER A CA 1
ATOM 1971 C C . SER A 1 248 ? -24.131 1.134 22.232 1.00 67.75 248 SER A C 1
ATOM 1973 O O . SER A 1 248 ? -23.062 0.608 21.936 1.00 67.75 248 SER A O 1
ATOM 1975 N N . ARG A 1 249 ? -24.539 1.201 23.508 1.00 66.94 249 ARG A N 1
ATOM 1976 C CA . ARG A 1 249 ? -23.673 0.899 24.663 1.00 66.94 249 ARG A CA 1
ATOM 1977 C C . ARG A 1 249 ? -23.327 -0.580 24.806 1.00 66.94 249 ARG A C 1
ATOM 1979 O O . ARG A 1 249 ? -22.155 -0.913 24.960 1.00 66.94 249 ARG A O 1
ATOM 1986 N N . LYS A 1 250 ? -24.313 -1.478 24.692 1.00 73.44 250 LYS A N 1
ATOM 1987 C CA . LYS A 1 250 ? -24.066 -2.936 24.732 1.00 73.44 250 LYS A CA 1
ATOM 1988 C C . LYS A 1 250 ? -23.123 -3.382 23.611 1.00 73.44 250 LYS A C 1
ATOM 1990 O O . LYS A 1 250 ? -22.283 -4.261 23.795 1.00 73.44 250 LYS A O 1
ATOM 1995 N N . THR A 1 251 ? -23.213 -2.709 22.466 1.00 82.00 251 THR A N 1
ATOM 1996 C CA . THR A 1 251 ? -22.350 -2.959 21.310 1.00 82.00 251 THR A CA 1
ATOM 1997 C C . THR A 1 251 ? -20.888 -2.576 21.588 1.00 82.00 251 THR A C 1
ATOM 1999 O O . THR A 1 251 ? -19.981 -3.217 21.060 1.00 82.00 251 THR A O 1
ATOM 2002 N N . VAL A 1 252 ? -20.623 -1.590 22.457 1.00 87.81 252 VAL A N 1
ATOM 2003 C CA . VAL A 1 252 ? -19.257 -1.168 22.829 1.00 87.81 252 VAL A CA 1
ATOM 2004 C C . VAL A 1 252 ? -18.508 -2.262 23.577 1.00 87.81 252 VAL A C 1
ATOM 2006 O O . VAL A 1 252 ? -17.472 -2.714 23.092 1.00 87.81 252 VAL A O 1
ATOM 2009 N N . VAL A 1 253 ? -19.043 -2.719 24.713 1.00 90.31 253 VAL A N 1
ATOM 2010 C CA . VAL A 1 253 ? -18.369 -3.709 25.570 1.00 90.31 253 VAL A CA 1
ATOM 2011 C C . VAL A 1 253 ? -18.123 -5.003 24.796 1.00 90.31 253 VAL A C 1
ATOM 2013 O O . VAL A 1 253 ? -17.000 -5.497 24.761 1.00 90.31 253 VAL A O 1
ATOM 2016 N N . LYS A 1 254 ? -19.135 -5.495 24.071 1.00 91.25 254 LYS A N 1
ATOM 2017 C CA . LYS A 1 254 ? -19.005 -6.706 23.251 1.00 91.25 254 LYS A CA 1
ATOM 2018 C C . LYS A 1 254 ? -17.943 -6.569 22.159 1.00 91.25 254 LYS A C 1
ATOM 2020 O O . LYS A 1 254 ? -17.161 -7.494 21.959 1.00 91.25 254 LYS A O 1
ATOM 2025 N N . ALA A 1 255 ? -17.891 -5.431 21.464 1.00 91.69 255 ALA A N 1
ATOM 2026 C CA . ALA A 1 255 ? -16.887 -5.195 20.428 1.00 91.69 255 ALA A CA 1
ATOM 2027 C C . ALA A 1 255 ? -15.464 -5.130 20.998 1.00 91.69 255 ALA A C 1
ATOM 2029 O O . ALA A 1 255 ? -14.545 -5.660 20.377 1.00 91.69 255 ALA A O 1
ATOM 2030 N N . ILE A 1 256 ? -15.282 -4.516 22.172 1.00 91.94 256 ILE A N 1
ATOM 2031 C CA . ILE A 1 256 ? -13.981 -4.455 22.850 1.00 91.94 256 ILE A CA 1
ATOM 2032 C C . ILE A 1 256 ? -13.555 -5.849 23.295 1.00 91.94 256 ILE A C 1
ATOM 2034 O O . ILE A 1 256 ? -12.441 -6.249 22.990 1.00 91.94 256 ILE A O 1
ATOM 2038 N N . PHE A 1 257 ? -14.440 -6.618 23.931 1.00 92.94 257 PHE A N 1
ATOM 2039 C CA . PHE A 1 257 ? -14.141 -7.993 24.337 1.00 92.94 257 PHE A CA 1
ATOM 2040 C C . PHE A 1 257 ? -13.788 -8.855 23.123 1.00 92.94 257 PHE A C 1
ATOM 2042 O O . PHE A 1 257 ? -12.750 -9.509 23.110 1.00 92.94 257 PHE A O 1
ATOM 2049 N N . TYR A 1 258 ? -14.593 -8.796 22.058 1.00 92.38 258 TYR A N 1
ATOM 2050 C CA . TYR A 1 258 ? -14.300 -9.520 20.823 1.00 92.38 258 TYR A CA 1
ATOM 2051 C C . TYR A 1 258 ? -12.940 -9.127 20.237 1.00 92.38 258 TYR A C 1
ATOM 2053 O O . TYR A 1 258 ? -12.184 -10.001 19.822 1.00 92.38 258 TYR A O 1
ATOM 2061 N N . TYR A 1 259 ? -12.609 -7.834 20.229 1.00 92.31 259 TYR A N 1
ATOM 2062 C CA . TYR A 1 259 ? -11.309 -7.345 19.773 1.00 92.31 259 TYR A CA 1
ATOM 2063 C C . TYR A 1 259 ? -10.165 -7.875 20.647 1.00 92.31 259 TYR A C 1
ATOM 2065 O O . TYR A 1 259 ? -9.228 -8.463 20.116 1.00 92.31 259 TYR A O 1
ATOM 2073 N N . VAL A 1 260 ? -10.294 -7.760 21.974 1.00 94.31 260 VAL A N 1
ATOM 2074 C CA . VAL A 1 260 ? -9.303 -8.210 22.963 1.00 94.31 260 VAL A CA 1
ATOM 2075 C C . VAL A 1 260 ? -9.007 -9.705 22.833 1.00 94.31 260 VAL A C 1
ATOM 2077 O O . VAL A 1 260 ? -7.847 -10.105 22.897 1.00 94.31 260 VAL A O 1
ATOM 2080 N N . PHE A 1 261 ? -10.039 -10.529 22.630 1.00 91.94 261 PHE A N 1
ATOM 2081 C CA . PHE A 1 261 ? -9.888 -11.982 22.519 1.00 91.94 261 PHE A CA 1
ATOM 2082 C C . PHE A 1 261 ? -9.498 -12.464 21.117 1.00 91.94 261 PHE A C 1
ATOM 2084 O O . PHE A 1 261 ? -8.895 -13.529 20.991 1.00 91.94 261 PHE A O 1
ATOM 2091 N N . SER A 1 262 ? -9.833 -11.716 20.062 1.00 91.62 262 SER A N 1
ATOM 2092 C CA . SER A 1 262 ? -9.524 -12.116 18.681 1.00 91.62 262 SER A CA 1
ATOM 2093 C C . SER A 1 262 ? -8.141 -11.661 18.224 1.00 91.62 262 SER A C 1
ATOM 2095 O O . SER A 1 262 ? -7.523 -12.330 17.392 1.00 91.62 262 SER A O 1
ATOM 2097 N N . ASP A 1 263 ? -7.658 -10.519 18.720 1.00 86.00 263 ASP A N 1
ATOM 2098 C CA . ASP A 1 263 ? -6.413 -9.917 18.252 1.00 86.00 263 ASP A CA 1
ATOM 2099 C C . ASP A 1 263 ? -5.235 -10.204 19.193 1.00 86.00 263 ASP A C 1
ATOM 2101 O O . ASP A 1 263 ? -5.243 -9.897 20.388 1.00 86.00 263 ASP A O 1
ATOM 2105 N N . LYS A 1 264 ? -4.159 -10.747 18.613 1.00 79.50 264 LYS A N 1
ATOM 2106 C CA . LYS A 1 264 ? -2.897 -11.029 19.309 1.00 79.50 264 LYS A CA 1
ATOM 2107 C C . LYS A 1 264 ? -2.169 -9.758 19.752 1.00 79.50 264 LYS A C 1
ATOM 2109 O O . LYS A 1 264 ? -1.304 -9.846 20.618 1.00 79.50 264 LYS A O 1
ATOM 2114 N N . LYS A 1 265 ? -2.464 -8.602 19.147 1.00 87.69 265 LYS A N 1
ATOM 2115 C CA . LYS A 1 265 ? -1.791 -7.319 19.417 1.00 87.69 265 LYS A CA 1
ATOM 2116 C C . LYS A 1 265 ? -2.695 -6.309 20.118 1.00 87.69 265 LYS A C 1
ATOM 2118 O O . LYS A 1 265 ? -2.607 -5.111 19.873 1.00 87.69 265 LYS A O 1
ATOM 2123 N N . THR A 1 266 ? -3.567 -6.780 20.998 1.00 89.00 266 THR A N 1
ATOM 2124 C CA . THR A 1 266 ? -4.445 -5.879 21.743 1.00 89.00 266 THR A CA 1
ATOM 2125 C C . THR A 1 266 ? -3.644 -5.005 22.724 1.00 89.00 266 THR A C 1
ATOM 2127 O O . THR A 1 266 ? -2.815 -5.537 23.465 1.00 89.00 266 THR A O 1
ATOM 2130 N N . PRO A 1 267 ? -3.909 -3.688 22.797 1.00 92.56 267 PRO A N 1
ATOM 2131 C CA . PRO A 1 267 ? -3.290 -2.811 23.786 1.00 92.56 267 PRO A CA 1
ATOM 2132 C C . PRO A 1 267 ? -3.579 -3.243 25.230 1.00 92.56 267 PRO A C 1
ATOM 2134 O O . PRO A 1 267 ? -4.715 -3.576 25.580 1.00 92.56 267 PRO A O 1
ATOM 2137 N N . LEU A 1 268 ? -2.556 -3.168 26.090 1.00 93.31 268 LEU A N 1
ATOM 2138 C CA . LEU A 1 268 ? -2.625 -3.599 27.494 1.00 93.31 268 LEU A CA 1
ATOM 2139 C C . LEU A 1 268 ? -3.760 -2.924 28.275 1.00 93.31 268 LEU A C 1
ATOM 2141 O O . LEU A 1 268 ? -4.334 -3.538 29.167 1.00 93.31 268 LEU A O 1
ATOM 2145 N N . LEU A 1 269 ? -4.106 -1.678 27.938 1.00 92.62 269 LEU A N 1
ATOM 2146 C CA . LEU A 1 269 ? -5.190 -0.957 28.604 1.00 92.62 269 LEU A CA 1
ATOM 2147 C C . LEU A 1 269 ? -6.554 -1.628 28.381 1.00 92.62 269 LEU A C 1
ATOM 2149 O O . LEU A 1 269 ? -7.296 -1.820 29.339 1.00 92.62 269 LEU A O 1
ATOM 2153 N N . LEU A 1 270 ? -6.873 -2.027 27.143 1.00 92.69 270 LEU A N 1
ATOM 2154 C CA . LEU A 1 270 ? -8.132 -2.723 26.845 1.00 92.69 270 LEU A CA 1
ATOM 2155 C C . LEU A 1 270 ? -8.151 -4.130 27.442 1.00 92.69 270 LEU A C 1
ATOM 2157 O O . LEU A 1 270 ? -9.199 -4.581 27.894 1.00 92.69 270 LEU A O 1
ATOM 2161 N N . GLN A 1 271 ? -6.995 -4.801 27.482 1.00 94.44 271 GLN A N 1
ATOM 2162 C CA . GLN A 1 271 ? -6.866 -6.095 28.154 1.00 94.44 271 GLN A CA 1
ATOM 2163 C C . GLN A 1 271 ? -7.153 -5.972 29.651 1.00 94.44 271 GLN A C 1
ATOM 2165 O O . GLN A 1 271 ? -7.960 -6.733 30.172 1.00 94.44 271 GLN A O 1
ATOM 2170 N N . ARG A 1 272 ? -6.547 -4.989 30.331 1.00 94.69 272 ARG A N 1
ATOM 2171 C CA . ARG A 1 272 ? -6.798 -4.723 31.755 1.00 94.69 272 ARG A CA 1
ATOM 2172 C C . ARG A 1 272 ? -8.261 -4.397 32.008 1.00 94.69 272 ARG A C 1
ATOM 2174 O O . ARG A 1 272 ? -8.865 -5.037 32.849 1.00 94.69 272 ARG A O 1
ATOM 2181 N N . LEU A 1 273 ? -8.856 -3.507 31.212 1.00 93.06 273 LEU A N 1
ATOM 2182 C CA . LEU A 1 273 ? -10.280 -3.181 31.330 1.00 93.06 273 LEU A CA 1
ATOM 2183 C C . LEU A 1 273 ? -11.181 -4.411 31.170 1.00 93.06 273 LEU A C 1
ATOM 2185 O O . LEU A 1 273 ? -12.146 -4.554 31.913 1.00 93.06 273 LEU A O 1
ATOM 2189 N N . ALA A 1 274 ? -10.876 -5.302 30.223 1.00 93.25 274 ALA A N 1
ATOM 2190 C CA . ALA A 1 274 ? -11.635 -6.537 30.053 1.00 93.25 274 ALA A CA 1
ATOM 2191 C C . ALA A 1 274 ? -11.455 -7.488 31.248 1.00 93.25 274 ALA A C 1
ATOM 2193 O O . ALA A 1 274 ? -12.437 -8.046 31.726 1.00 93.25 274 ALA A O 1
ATOM 2194 N N . VAL A 1 275 ? -10.229 -7.644 31.760 1.00 94.50 275 VAL A N 1
ATOM 2195 C CA . VAL A 1 275 ? -9.929 -8.490 32.928 1.00 94.50 275 VAL A CA 1
ATOM 2196 C C . VAL A 1 275 ? -10.581 -7.944 34.198 1.00 94.50 275 VAL A C 1
ATOM 2198 O O . VAL A 1 275 ? -11.236 -8.702 34.905 1.00 94.50 275 VAL A O 1
ATOM 2201 N N . ASP A 1 276 ? -10.471 -6.643 34.458 1.00 92.75 276 ASP A N 1
ATOM 2202 C CA . ASP A 1 276 ? -11.059 -5.986 35.629 1.00 92.75 276 ASP A CA 1
ATOM 2203 C C . ASP A 1 276 ? -12.591 -6.048 35.585 1.00 92.75 276 ASP A C 1
ATOM 2205 O O . ASP A 1 276 ? -13.245 -6.292 36.601 1.00 92.75 276 ASP A O 1
ATOM 2209 N N . ALA A 1 277 ? -13.180 -5.891 34.396 1.00 91.00 277 ALA A N 1
ATOM 2210 C CA . ALA A 1 277 ? -14.614 -6.067 34.205 1.00 91.00 277 ALA A CA 1
ATOM 2211 C C . ALA A 1 277 ? -15.056 -7.507 34.519 1.00 91.00 277 ALA A C 1
ATOM 2213 O O . ALA A 1 277 ? -16.073 -7.686 35.178 1.00 91.00 277 ALA A O 1
ATOM 2214 N N . ILE A 1 278 ? -14.294 -8.522 34.091 1.00 90.81 278 ILE A N 1
ATOM 2215 C CA . ILE A 1 278 ? -14.581 -9.938 34.388 1.00 90.81 278 ILE A CA 1
ATOM 2216 C C . ILE A 1 278 ? -14.390 -10.246 35.878 1.00 90.81 278 ILE A C 1
ATOM 2218 O O . ILE A 1 278 ? -15.169 -10.992 36.455 1.00 90.81 278 ILE A O 1
ATOM 2222 N N . ALA A 1 279 ? -13.361 -9.685 36.512 1.00 90.88 279 ALA A N 1
ATOM 2223 C CA . ALA A 1 279 ? -13.073 -9.926 37.924 1.00 90.88 279 ALA A CA 1
ATOM 2224 C C . ALA A 1 279 ? -14.095 -9.269 38.869 1.00 90.88 279 ALA A C 1
ATOM 2226 O O . ALA A 1 279 ? -14.254 -9.715 40.002 1.00 90.88 279 ALA A O 1
ATOM 2227 N N . SER A 1 280 ? -14.761 -8.201 38.418 1.00 85.62 280 SER A N 1
ATOM 2228 C CA . SER A 1 280 ? -15.768 -7.463 39.193 1.00 85.62 280 SER A CA 1
ATOM 2229 C C . SER A 1 280 ? -17.211 -7.927 38.964 1.00 85.62 280 SER A C 1
ATOM 2231 O O . SER A 1 280 ? -18.109 -7.424 39.641 1.00 85.62 280 SER A O 1
ATOM 2233 N N . SER A 1 281 ? -17.441 -8.855 38.027 1.00 81.31 281 SER A N 1
ATOM 2234 C CA . SER A 1 281 ? -18.763 -9.400 37.686 1.00 81.31 281 SER A CA 1
ATOM 2235 C C . SER A 1 281 ? -19.076 -10.703 38.400 1.00 81.31 281 SER A C 1
ATOM 2237 O O . SER A 1 281 ? -20.251 -10.868 38.792 1.00 81.31 281 SER A O 1
#

Secondary structure (DSSP, 8-state):
----S-EEEEEESTTS-EEEEEEHHHHHHH-HHHHHHHHHHHHHHHHHHHHHHHHHHHHHTSTTSS-HHHHHHHHHHHHHHHHHH-S-GGGHHHHHTTT--SSS-HHHHHHHHHHH--HHHHHHHHHHHHHHHHHHHHHHHHHTTT-HHHHHHTTEEEETT--HHHHHHHHHHHHHS----S-HHHHHHHHHHHHHHT-HHHHHHHHHHHHHHHHHHHHHHHHTT--HHHHHH-----TTS---HHHHHHHHHHHHHHHHHH-TT--HHHHHHHHHHHHT-

Sequence (281 aa):
RLLQKTEHTIVYGPDLKKKHMIHLELLCCYSTKMSEVFAQAEPQRQCFTWAKALRSTFKALLPPATREKTVLLQAAPLIIDCCKRYPLPEYRPGIQERLTEPKKNAAETVRIRLRHLNKHTVRMFTEYLYAKLCRIKRTRKNKARADRVRATAHDRIVLPGFGSISITSLIYWMYEGKLHFDNSGRLCQLLGLADELGIEDLADTCMSKLSTAAIDAIQRSNTEGHCLHRLLETPQADASSMSGSSASRKTVVKAIFYYVFSDKKTPLLLQRLAVDAIASS